Protein AF-A0A953WK66-F1 (afdb_monomer_lite)

Radius of gyration: 30.1 Å; chains: 1; bounding box: 84×36×101 Å

Structure (mmCIF, N/CA/C/O backbone):
data_AF-A0A953WK66-F1
#
_entry.id   AF-A0A953WK66-F1
#
loop_
_atom_site.group_PDB
_atom_site.id
_atom_site.type_symbol
_atom_site.label_atom_id
_atom_site.label_alt_id
_atom_site.label_comp_id
_atom_site.label_asym_id
_atom_site.label_entity_id
_atom_site.label_seq_id
_atom_site.pdbx_PDB_ins_code
_atom_site.Cartn_x
_atom_site.Cartn_y
_atom_site.Cartn_z
_atom_site.occupancy
_atom_site.B_iso_or_equiv
_atom_site.auth_seq_id
_atom_site.auth_comp_id
_atom_site.auth_asym_id
_atom_site.auth_atom_id
_atom_site.pdbx_PDB_model_num
ATOM 1 N N . MET A 1 1 ? 21.555 13.903 66.263 1.00 38.06 1 MET A N 1
ATOM 2 C CA . MET A 1 1 ? 20.914 15.233 66.237 1.00 38.06 1 MET A CA 1
ATOM 3 C C . MET A 1 1 ? 20.055 15.339 64.983 1.00 38.06 1 MET A C 1
ATOM 5 O O . MET A 1 1 ? 20.582 15.200 63.894 1.00 38.06 1 MET A O 1
ATOM 9 N N . ASN A 1 2 ? 18.754 15.533 65.213 1.00 34.81 2 ASN A N 1
ATOM 10 C CA . ASN A 1 2 ? 17.720 16.210 64.418 1.00 34.81 2 ASN A CA 1
ATOM 11 C C . ASN A 1 2 ? 17.375 15.789 62.973 1.00 34.81 2 ASN A C 1
ATOM 13 O O . ASN A 1 2 ? 18.075 16.084 62.011 1.00 34.81 2 ASN A O 1
ATOM 17 N N . LEU A 1 3 ? 16.159 15.225 62.887 1.00 46.00 3 LEU A N 1
ATOM 18 C CA . LEU A 1 3 ? 15.208 15.212 61.773 1.00 46.00 3 LEU A CA 1
ATOM 19 C C . LEU A 1 3 ? 15.145 16.546 61.014 1.00 46.00 3 LEU A C 1
ATOM 21 O O . LEU A 1 3 ? 15.058 17.580 61.673 1.00 46.00 3 LEU A O 1
ATOM 25 N N . LYS A 1 4 ? 14.934 16.490 59.688 1.00 49.16 4 LYS A N 1
ATOM 26 C CA . LYS A 1 4 ? 13.782 17.142 59.025 1.00 49.16 4 LYS A CA 1
ATOM 27 C C . LYS A 1 4 ? 13.348 16.343 57.792 1.00 49.16 4 LYS A C 1
ATOM 29 O O . LYS A 1 4 ? 13.979 16.390 56.744 1.00 49.16 4 LYS A O 1
ATOM 34 N N . ALA A 1 5 ? 12.242 15.624 57.953 1.00 52.47 5 ALA A N 1
ATOM 35 C CA . ALA A 1 5 ? 11.395 15.177 56.861 1.00 52.47 5 ALA A CA 1
ATOM 36 C C . ALA A 1 5 ? 10.720 16.401 56.214 1.00 52.47 5 ALA A C 1
ATOM 38 O O . ALA A 1 5 ? 10.288 17.308 56.926 1.00 52.47 5 ALA A O 1
ATOM 39 N N . SER A 1 6 ? 10.598 16.414 54.886 1.00 57.88 6 SER A N 1
ATOM 40 C CA . SER A 1 6 ? 9.646 17.281 54.187 1.00 57.88 6 SER A CA 1
ATOM 41 C C . SER A 1 6 ? 8.667 16.404 53.423 1.00 57.88 6 SER A C 1
ATOM 43 O O . SER A 1 6 ? 9.007 15.752 52.439 1.00 57.88 6 SER A O 1
ATOM 45 N N . LEU A 1 7 ? 7.465 16.352 53.989 1.00 52.44 7 LEU A N 1
ATOM 46 C CA . LEU A 1 7 ? 6.246 15.813 53.417 1.00 52.44 7 LEU A CA 1
ATOM 47 C C . LEU A 1 7 ? 5.649 16.809 52.410 1.00 52.44 7 LEU A C 1
ATOM 49 O O . LEU A 1 7 ? 5.827 18.015 52.545 1.00 52.44 7 LEU A O 1
ATOM 53 N N . ALA A 1 8 ? 4.787 16.256 51.556 1.00 51.28 8 ALA A N 1
ATOM 54 C CA . ALA A 1 8 ? 3.638 16.898 50.915 1.00 51.28 8 ALA A CA 1
ATOM 55 C C . ALA A 1 8 ? 3.880 17.651 49.596 1.00 51.28 8 ALA A C 1
ATOM 57 O O . ALA A 1 8 ? 4.133 18.849 49.561 1.00 51.28 8 ALA A O 1
ATOM 58 N N . SER A 1 9 ? 3.570 16.984 48.483 1.00 47.59 9 SER A N 1
ATOM 59 C CA . SER A 1 9 ? 2.235 17.124 47.875 1.00 47.59 9 SER A CA 1
ATOM 60 C C . SER A 1 9 ? 2.127 16.223 46.647 1.00 47.59 9 SER A C 1
ATOM 62 O O . SER A 1 9 ? 2.456 16.614 45.532 1.00 47.59 9 SER A O 1
ATOM 64 N N . PHE A 1 10 ? 1.632 15.001 46.854 1.00 47.94 10 PHE A N 1
ATOM 65 C CA . PHE A 1 10 ? 1.034 14.209 45.783 1.00 47.94 10 PHE A CA 1
ATOM 66 C C . PHE A 1 10 ? -0.330 14.830 45.463 1.00 47.94 10 PHE A C 1
ATOM 68 O O . PHE A 1 10 ? -1.360 14.428 46.002 1.00 47.94 10 PHE A O 1
ATOM 75 N N . LEU A 1 11 ? -0.331 15.852 44.606 1.00 55.91 11 LEU A N 1
ATOM 76 C CA . LEU A 1 11 ? -1.525 16.238 43.863 1.00 55.91 11 LEU A CA 1
ATOM 77 C C . LEU A 1 11 ? -1.824 15.089 42.901 1.00 55.91 11 LEU A C 1
ATOM 79 O O . LEU A 1 11 ? -1.317 15.032 41.783 1.00 55.91 11 LEU A O 1
ATOM 83 N N . ALA A 1 12 ? -2.613 14.135 43.389 1.00 54.78 12 ALA A N 1
ATOM 84 C CA . ALA A 1 12 ? -3.283 13.145 42.573 1.00 54.78 12 ALA A CA 1
ATOM 85 C C . ALA A 1 12 ? -4.252 13.891 41.648 1.00 54.78 12 ALA A C 1
ATOM 87 O O . ALA A 1 12 ? -5.421 14.101 41.971 1.00 54.78 12 ALA A O 1
ATOM 88 N N . ALA A 1 13 ? -3.744 14.331 40.499 1.00 58.28 13 ALA A N 1
ATOM 89 C CA . ALA A 1 13 ? -4.569 14.601 39.344 1.00 58.28 13 ALA A CA 1
ATOM 90 C C . ALA A 1 13 ? -5.204 13.261 38.964 1.00 58.28 13 ALA A C 1
ATOM 92 O O . ALA A 1 13 ? -4.594 12.437 38.285 1.00 58.28 13 ALA A O 1
ATOM 93 N N . LEU A 1 14 ? -6.414 13.009 39.468 1.00 54.31 14 LEU A N 1
ATOM 94 C CA . LEU A 1 14 ? -7.302 12.033 38.863 1.00 54.31 14 LEU A CA 1
ATOM 95 C C . LEU A 1 14 ? -7.595 12.555 37.459 1.00 54.31 14 LEU A C 1
ATOM 97 O O . LEU A 1 14 ? -8.525 13.331 37.247 1.00 54.31 14 LEU A O 1
ATOM 101 N N . SER A 1 15 ? -6.741 12.178 36.510 1.00 51.00 15 SER A N 1
ATOM 102 C CA . SER A 1 15 ? -7.023 12.270 35.092 1.00 51.00 15 SER A CA 1
ATOM 103 C C . SER A 1 15 ? -8.320 11.503 34.878 1.00 51.00 15 SER A C 1
ATOM 105 O O . SER A 1 15 ? -8.317 10.273 34.870 1.00 51.00 15 SER A O 1
ATOM 107 N N . LEU A 1 16 ? -9.438 12.227 34.771 1.00 52.28 16 LEU A N 1
ATOM 108 C CA . LEU A 1 16 ? -10.671 11.700 34.209 1.00 52.28 16 LEU A CA 1
ATOM 109 C C . LEU A 1 16 ? -10.310 11.237 32.799 1.00 52.28 16 LEU A C 1
ATOM 111 O O . LEU A 1 16 ? -10.306 12.022 31.853 1.00 52.28 16 LEU A O 1
ATOM 115 N N . SER A 1 17 ? -9.931 9.969 32.677 1.00 50.69 17 SER A N 1
ATOM 116 C CA . SER A 1 17 ? -9.825 9.296 31.398 1.00 50.69 17 SER A CA 1
ATOM 117 C C . SER A 1 17 ? -11.256 9.270 30.889 1.00 50.69 17 SER A C 1
ATOM 119 O O . SER A 1 17 ? -12.090 8.516 31.397 1.00 50.69 17 SER A O 1
ATOM 121 N N . ALA A 1 18 ? -11.582 10.182 29.970 1.00 53.91 18 ALA A N 1
ATOM 122 C CA . ALA A 1 18 ? -12.831 10.099 29.237 1.00 53.91 18 ALA A CA 1
ATOM 123 C C . ALA A 1 18 ? -12.944 8.656 28.722 1.00 53.91 18 ALA A C 1
ATOM 125 O O . ALA A 1 18 ? -11.927 8.111 28.281 1.00 53.91 18 ALA A O 1
ATOM 126 N N . PRO A 1 19 ? -14.114 8.003 28.837 1.00 55.88 19 PRO A N 1
ATOM 127 C CA . PRO A 1 19 ? -14.269 6.647 28.343 1.00 55.88 19 PRO A CA 1
ATOM 128 C C . PRO A 1 19 ? -13.902 6.667 26.863 1.00 55.88 19 PRO A C 1
ATOM 130 O O . PRO A 1 19 ? -14.632 7.236 26.051 1.00 55.88 19 PRO A O 1
ATOM 133 N N . VAL A 1 20 ? -12.738 6.100 26.538 1.00 57.78 20 VAL A N 1
ATOM 134 C CA . VAL A 1 20 ? -12.332 5.862 25.161 1.00 57.78 20 VAL A CA 1
ATOM 135 C C . VAL A 1 20 ? -13.432 4.974 24.614 1.00 57.78 20 VAL A C 1
ATOM 137 O O . VAL A 1 20 ? -13.641 3.858 25.094 1.00 57.78 20 VAL A O 1
ATOM 140 N N . LEU A 1 21 ? -14.239 5.536 23.718 1.00 60.72 21 LEU A N 1
ATOM 141 C CA . LEU A 1 21 ? -15.311 4.818 23.056 1.00 60.72 21 LEU A CA 1
ATOM 142 C C . LEU A 1 21 ? -14.637 3.643 22.352 1.00 60.72 21 LEU A C 1
ATOM 144 O O . LEU A 1 21 ? -13.945 3.839 21.359 1.00 60.72 21 LEU A O 1
ATOM 148 N N . ALA A 1 22 ? -14.764 2.446 22.930 1.00 70.25 22 ALA A N 1
ATOM 149 C CA . ALA A 1 22 ? -14.159 1.247 22.380 1.00 70.25 22 ALA A CA 1
ATOM 150 C C . ALA A 1 22 ? -14.691 1.084 20.957 1.00 70.25 22 ALA A C 1
ATOM 152 O O . ALA A 1 22 ? -15.901 0.917 20.757 1.00 70.25 22 ALA A O 1
ATOM 153 N N . CYS A 1 23 ? -13.798 1.227 19.982 1.00 79.50 23 CYS A N 1
ATOM 154 C CA . CYS A 1 23 ? -14.189 1.172 18.592 1.00 79.50 23 CYS A CA 1
ATOM 155 C C . CYS A 1 23 ? -14.656 -0.244 18.270 1.00 79.50 23 CYS A C 1
ATOM 157 O O . CYS A 1 23 ? -13.912 -1.198 18.486 1.00 79.50 23 CYS A O 1
ATOM 159 N N . GLU A 1 24 ? -15.893 -0.398 17.793 1.00 83.25 24 GLU A N 1
ATOM 160 C CA . GLU A 1 24 ? -16.371 -1.723 17.393 1.00 83.25 24 GLU A CA 1
ATOM 161 C C . GLU A 1 24 ? -15.681 -2.157 16.103 1.00 83.25 24 GLU A C 1
ATOM 163 O O . GLU A 1 24 ? -15.257 -3.305 15.980 1.00 83.25 24 GLU A O 1
ATOM 168 N N . GLN A 1 25 ? -15.526 -1.217 15.170 1.00 88.19 25 GLN A N 1
ATOM 169 C CA . GLN A 1 25 ? -14.885 -1.462 13.894 1.00 88.19 25 GLN A CA 1
ATOM 170 C C . GLN A 1 25 ? -14.241 -0.184 13.362 1.00 88.19 25 GLN A C 1
ATOM 172 O O . GLN A 1 25 ? -14.881 0.867 13.284 1.00 88.19 25 GLN A O 1
ATOM 177 N N . TRP A 1 26 ? -12.981 -0.302 12.955 1.00 93.12 26 TRP A N 1
ATOM 178 C CA . TRP A 1 26 ? -12.294 0.725 12.187 1.00 93.12 26 TRP A CA 1
ATOM 179 C C . TRP A 1 26 ? -12.623 0.581 10.700 1.00 93.12 26 TRP A C 1
ATOM 181 O O . TRP A 1 26 ? -12.547 -0.511 10.132 1.00 93.12 26 TRP A O 1
ATOM 191 N N . GLU A 1 27 ? -12.994 1.697 10.087 1.00 94.38 27 GLU A N 1
ATOM 192 C CA . GLU A 1 27 ? -13.251 1.846 8.662 1.00 94.38 27 GLU A CA 1
ATOM 193 C C . GLU A 1 27 ? -12.030 2.493 7.994 1.00 94.38 27 GLU A C 1
ATOM 195 O O . GLU A 1 27 ? -11.631 3.615 8.321 1.00 94.38 27 GLU A O 1
ATOM 200 N N . VAL A 1 28 ? -11.442 1.760 7.052 1.00 94.12 28 VAL A N 1
ATOM 201 C CA . VAL A 1 28 ? -10.256 2.104 6.256 1.00 94.12 28 VAL A CA 1
ATOM 202 C C . VAL A 1 28 ? -10.624 2.097 4.764 1.00 94.12 28 VAL A C 1
ATOM 204 O O . VAL A 1 28 ? -9.844 1.689 3.910 1.00 94.12 28 VAL A O 1
ATOM 207 N N . ALA A 1 29 ? -11.849 2.514 4.434 1.00 95.88 29 ALA A N 1
ATOM 208 C CA . ALA A 1 29 ? -12.319 2.657 3.059 1.00 95.88 29 ALA A CA 1
ATOM 209 C C . ALA A 1 29 ? -12.047 4.074 2.527 1.00 95.88 29 ALA A C 1
ATOM 211 O O . ALA A 1 29 ? -12.161 5.061 3.258 1.00 95.88 29 ALA A O 1
ATOM 212 N N . GLY A 1 30 ? -11.705 4.180 1.244 1.00 96.25 30 GLY A N 1
ATOM 213 C CA . GLY A 1 30 ? -11.403 5.444 0.572 1.00 96.25 30 GLY A CA 1
ATOM 214 C C . GLY A 1 30 ? -10.033 5.463 -0.101 1.00 96.25 30 GLY A C 1
ATOM 215 O O . GLY A 1 30 ? -9.331 4.456 -0.180 1.00 96.25 30 GLY A O 1
ATOM 216 N N . THR A 1 31 ? -9.662 6.628 -0.625 1.00 97.62 31 THR A N 1
ATOM 217 C CA . THR A 1 31 ? -8.356 6.839 -1.255 1.00 97.62 31 THR A CA 1
ATOM 218 C C . THR A 1 31 ? -7.376 7.425 -0.252 1.00 97.62 31 THR A C 1
ATOM 220 O O . THR A 1 31 ? -7.619 8.499 0.295 1.00 97.62 31 THR A O 1
ATOM 223 N N . PHE A 1 32 ? -6.249 6.747 -0.058 1.00 97.06 32 PHE A N 1
ATOM 224 C CA . PHE A 1 32 ? -5.200 7.139 0.877 1.00 97.06 32 PHE A CA 1
ATOM 225 C C . PHE A 1 32 ? -3.834 7.117 0.197 1.00 97.06 32 PHE A C 1
ATOM 227 O O . PHE A 1 32 ? -3.599 6.348 -0.742 1.00 97.06 32 PHE A O 1
ATOM 234 N N . LYS A 1 33 ? -2.905 7.929 0.705 1.00 98.12 33 LYS A N 1
ATOM 235 C CA . LYS A 1 33 ? -1.482 7.768 0.397 1.00 98.12 33 LYS A CA 1
ATOM 236 C C . LYS A 1 33 ? -0.823 6.922 1.471 1.00 98.12 33 LYS A C 1
ATOM 238 O O . LYS A 1 33 ? -1.005 7.169 2.655 1.00 98.12 33 LYS A O 1
ATOM 243 N N . LEU A 1 34 ? -0.041 5.939 1.059 1.00 98.19 34 LEU A N 1
ATOM 244 C CA . LEU A 1 34 ? 0.806 5.135 1.923 1.00 98.19 34 LEU A CA 1
ATOM 245 C C . LEU A 1 34 ? 2.250 5.578 1.717 1.00 98.19 34 LEU A C 1
ATOM 247 O O . LEU A 1 34 ? 2.766 5.513 0.602 1.00 98.19 34 LEU A O 1
ATOM 251 N N . HIS A 1 35 ? 2.906 6.002 2.791 1.00 98.31 35 HIS A N 1
ATOM 252 C CA . HIS A 1 35 ? 4.310 6.400 2.775 1.00 98.31 35 HIS A CA 1
ATOM 253 C C . HIS A 1 35 ? 5.161 5.333 3.440 1.00 98.31 35 HIS A C 1
ATOM 255 O O . HIS A 1 35 ? 4.891 4.980 4.586 1.00 98.31 35 HIS A O 1
ATOM 261 N N . GLN A 1 36 ? 6.197 4.866 2.752 1.00 98.25 36 GLN A N 1
ATOM 262 C CA . GLN A 1 36 ? 7.199 3.959 3.300 1.00 98.25 36 GLN A CA 1
ATOM 263 C C . GLN A 1 36 ? 8.486 4.709 3.680 1.00 98.25 36 GLN A C 1
ATOM 265 O O . GLN A 1 36 ? 8.815 5.751 3.107 1.00 98.25 36 GLN A O 1
ATOM 270 N N . SER A 1 37 ? 9.259 4.168 4.623 1.00 98.19 37 SER A N 1
ATOM 271 C CA . SER A 1 37 ? 10.527 4.762 5.077 1.00 98.19 37 SER A CA 1
ATOM 272 C C . SER A 1 37 ? 11.614 4.818 3.998 1.00 98.19 37 SER A C 1
ATOM 274 O O . SER A 1 37 ? 12.493 5.677 4.057 1.00 98.19 37 SER A O 1
ATOM 276 N N . ASN A 1 38 ? 11.528 3.967 2.974 1.00 96.12 38 ASN A N 1
ATOM 277 C CA . ASN A 1 38 ? 12.382 3.993 1.780 1.00 96.12 38 ASN A CA 1
ATOM 278 C C . ASN A 1 38 ? 11.972 5.077 0.757 1.00 96.12 38 ASN A C 1
ATOM 280 O O . ASN A 1 38 ? 12.456 5.060 -0.372 1.00 96.12 38 ASN A O 1
ATOM 284 N N . ARG A 1 39 ? 11.101 6.022 1.146 1.00 95.62 39 ARG A N 1
ATOM 285 C CA . ARG A 1 39 ? 10.563 7.120 0.320 1.00 95.62 39 ARG A CA 1
ATOM 286 C C . ARG A 1 39 ? 9.575 6.690 -0.768 1.00 95.62 39 ARG A C 1
ATOM 288 O O . ARG A 1 39 ? 9.127 7.547 -1.530 1.00 95.62 39 ARG A O 1
ATOM 295 N N . LEU A 1 40 ? 9.174 5.418 -0.820 1.00 96.38 40 LEU A N 1
ATOM 296 C CA . LEU A 1 40 ? 8.089 4.992 -1.697 1.00 96.38 40 LEU A CA 1
ATOM 297 C C . LEU A 1 40 ? 6.764 5.606 -1.225 1.00 96.38 40 LEU A C 1
ATOM 299 O O . LEU A 1 40 ? 6.423 5.548 -0.042 1.00 96.38 40 LEU A O 1
ATOM 303 N N . THR A 1 41 ? 6.012 6.185 -2.162 1.00 97.88 41 THR A N 1
ATOM 304 C CA . THR A 1 41 ? 4.639 6.642 -1.924 1.00 97.88 41 THR A CA 1
ATOM 305 C C . THR A 1 41 ? 3.691 5.901 -2.854 1.00 97.88 41 THR A C 1
ATOM 307 O O . THR A 1 41 ? 3.822 5.976 -4.074 1.00 97.88 41 THR A O 1
ATOM 310 N N . VAL A 1 42 ? 2.731 5.201 -2.263 1.00 98.25 42 VAL A N 1
ATOM 311 C CA . VAL A 1 42 ? 1.685 4.447 -2.956 1.00 98.25 42 VAL A CA 1
ATOM 312 C C . VAL A 1 42 ? 0.368 5.194 -2.795 1.00 98.25 42 VAL A C 1
ATOM 314 O O . VAL A 1 42 ? 0.044 5.640 -1.698 1.00 98.25 42 VAL A O 1
ATOM 317 N N . THR A 1 43 ? -0.416 5.314 -3.860 1.00 98.50 43 THR A N 1
ATOM 318 C CA . THR A 1 43 ? -1.824 5.725 -3.761 1.00 98.50 43 THR A CA 1
ATOM 319 C C . THR A 1 43 ? -2.684 4.470 -3.766 1.00 98.50 43 THR A C 1
ATOM 321 O O . THR A 1 43 ? -2.604 3.697 -4.716 1.00 98.50 43 THR A O 1
ATOM 324 N N . GLY A 1 44 ? -3.474 4.250 -2.717 1.00 98.19 44 GLY A N 1
ATOM 325 C CA . GLY A 1 44 ? -4.378 3.105 -2.600 1.00 98.19 44 GLY A CA 1
ATOM 326 C C . GLY A 1 44 ? -5.835 3.547 -2.531 1.00 98.19 44 GLY A C 1
ATOM 327 O O . GLY A 1 44 ? -6.160 4.464 -1.781 1.00 98.19 44 GLY A O 1
ATOM 328 N N . ALA A 1 45 ? -6.707 2.903 -3.299 1.00 98.38 45 ALA A N 1
ATOM 329 C CA . ALA A 1 45 ? -8.157 3.028 -3.238 1.00 98.38 45 ALA A CA 1
ATOM 330 C C . ALA A 1 45 ? -8.729 1.780 -2.554 1.00 98.38 45 ALA A C 1
ATOM 332 O O . ALA A 1 45 ? -8.941 0.747 -3.188 1.00 98.38 45 ALA A O 1
ATOM 333 N N . PHE A 1 46 ? -8.938 1.882 -1.245 1.00 98.19 46 PHE A N 1
ATOM 334 C CA . PHE A 1 46 ? -9.376 0.791 -0.387 1.00 98.19 46 PHE A CA 1
ATOM 335 C C . PHE A 1 46 ? -10.901 0.703 -0.350 1.00 98.19 46 PHE A C 1
ATOM 337 O O . PHE A 1 46 ? -11.608 1.706 -0.217 1.00 98.19 46 PHE A O 1
ATOM 344 N N . GLN A 1 47 ? -11.400 -0.520 -0.418 1.00 98.00 47 GLN A N 1
ATOM 345 C CA . GLN A 1 47 ? -12.786 -0.898 -0.192 1.00 98.00 47 GLN A CA 1
ATOM 346 C C . GLN A 1 47 ? -12.819 -1.835 1.012 1.00 98.00 47 GLN A C 1
ATOM 348 O O . GLN A 1 47 ? -11.918 -2.658 1.193 1.00 98.00 47 GLN A O 1
ATOM 353 N N . GLN A 1 48 ? -13.850 -1.705 1.842 1.00 96.69 48 GLN A N 1
ATOM 354 C CA . GLN A 1 48 ? -13.990 -2.519 3.040 1.00 96.69 48 GLN A CA 1
ATOM 355 C C . GLN A 1 48 ? -15.405 -3.073 3.150 1.00 96.69 48 GLN A C 1
ATOM 357 O O . GLN A 1 48 ? -16.376 -2.321 3.079 1.00 96.69 48 GLN A O 1
ATOM 362 N N . ASP A 1 49 ? -15.499 -4.381 3.374 1.00 95.62 49 ASP A N 1
ATOM 363 C CA . ASP A 1 49 ? -16.737 -5.066 3.739 1.00 95.62 49 ASP A CA 1
ATOM 364 C C . ASP A 1 49 ? -16.492 -5.900 5.000 1.00 95.62 49 ASP A C 1
ATOM 366 O O . ASP A 1 49 ? -15.726 -6.871 5.007 1.00 95.62 49 ASP A O 1
ATOM 370 N N . GLY A 1 50 ? -17.081 -5.455 6.111 1.00 92.88 50 GLY A N 1
ATOM 371 C CA . GLY A 1 50 ? -16.770 -5.978 7.436 1.00 92.88 50 GLY A CA 1
ATOM 372 C C . GLY A 1 50 ? -15.267 -5.910 7.730 1.00 92.88 50 GLY A C 1
ATOM 373 O O . GLY A 1 50 ? -14.644 -4.849 7.673 1.00 92.88 50 GLY A O 1
ATOM 374 N N . GLY A 1 51 ? -14.678 -7.061 8.053 1.00 94.25 51 GLY A N 1
ATOM 375 C CA . GLY A 1 51 ? -13.245 -7.173 8.317 1.00 94.25 51 GLY A CA 1
ATOM 376 C C . GLY A 1 51 ? -12.371 -7.312 7.071 1.00 94.25 51 GLY A C 1
ATOM 377 O O . GLY A 1 51 ? -11.155 -7.346 7.215 1.00 94.25 51 GLY A O 1
ATOM 378 N N . THR A 1 52 ? -12.948 -7.421 5.873 1.00 97.81 52 THR A N 1
ATOM 379 C CA . THR A 1 52 ? -12.217 -7.692 4.626 1.00 97.81 52 THR A CA 1
ATOM 380 C C . THR A 1 52 ? -11.847 -6.392 3.926 1.00 97.81 52 THR A C 1
ATOM 382 O O . THR A 1 52 ? -12.689 -5.507 3.787 1.00 97.81 52 THR A O 1
ATOM 385 N N . LEU A 1 53 ? -10.607 -6.298 3.448 1.00 98.12 53 LEU A N 1
ATOM 386 C CA . LEU A 1 53 ? -10.110 -5.199 2.625 1.00 98.12 53 LEU A CA 1
ATOM 387 C C . LEU A 1 53 ? -9.837 -5.680 1.202 1.00 98.12 53 LEU A C 1
ATOM 389 O O . LEU A 1 53 ? -9.171 -6.696 0.994 1.00 98.12 53 LEU A O 1
ATOM 393 N N . THR A 1 54 ? -10.292 -4.908 0.227 1.00 98.75 54 THR A N 1
ATOM 394 C CA . THR A 1 54 ? -9.952 -5.062 -1.190 1.00 98.75 54 THR A CA 1
ATOM 395 C C . THR A 1 54 ? -9.609 -3.701 -1.783 1.00 98.75 54 THR A C 1
ATOM 397 O O . THR A 1 54 ? -9.799 -2.670 -1.138 1.00 98.75 54 THR A O 1
ATOM 400 N N . GLY A 1 55 ? -9.082 -3.663 -3.003 1.00 98.44 55 GLY A N 1
ATOM 401 C CA . GLY A 1 55 ? -8.888 -2.395 -3.694 1.00 98.44 55 GLY A CA 1
ATOM 402 C C . GLY A 1 55 ? -7.818 -2.421 -4.765 1.00 98.44 55 GLY A C 1
ATOM 403 O O . GLY A 1 55 ? -7.337 -3.477 -5.184 1.00 98.44 55 GLY A O 1
ATOM 404 N N . ASP A 1 56 ? -7.431 -1.218 -5.158 1.00 98.69 56 ASP A N 1
ATOM 405 C CA . ASP A 1 56 ? -6.414 -0.953 -6.163 1.00 98.69 56 ASP A CA 1
ATOM 406 C C . ASP A 1 56 ? -5.329 -0.058 -5.575 1.00 98.69 56 ASP A C 1
ATOM 408 O O . ASP A 1 56 ? -5.605 0.834 -4.773 1.00 98.69 56 ASP A O 1
ATOM 412 N N . ALA A 1 57 ? -4.089 -0.280 -5.980 1.00 98.56 57 ALA A N 1
ATOM 413 C CA . ALA A 1 57 ? -2.944 0.515 -5.585 1.00 98.56 57 ALA A CA 1
ATOM 414 C C . ALA A 1 57 ? -2.144 0.930 -6.812 1.00 98.56 57 ALA A C 1
ATOM 416 O O . ALA A 1 57 ? -2.135 0.232 -7.821 1.00 98.56 57 ALA A O 1
ATOM 417 N N . ARG A 1 58 ? -1.438 2.054 -6.713 1.00 98.44 58 ARG A N 1
ATOM 418 C CA . ARG A 1 58 ? -0.551 2.527 -7.770 1.00 98.44 58 ARG A CA 1
ATOM 419 C C . ARG A 1 58 ? 0.636 3.293 -7.203 1.00 98.44 58 ARG A C 1
ATOM 421 O O . ARG A 1 58 ? 0.474 4.078 -6.264 1.00 98.44 58 ARG A O 1
ATOM 428 N N . PHE A 1 59 ? 1.814 3.118 -7.793 1.00 97.69 59 PHE A N 1
ATOM 429 C CA . PHE A 1 59 ? 2.980 3.965 -7.523 1.00 97.69 59 PHE A CA 1
ATOM 430 C C . PHE A 1 59 ? 3.812 4.210 -8.778 1.00 97.69 59 PHE A C 1
ATOM 432 O O . PHE A 1 59 ? 3.715 3.473 -9.755 1.00 97.69 59 PHE A O 1
ATOM 439 N N . PHE A 1 60 ? 4.625 5.264 -8.751 1.00 97.06 60 PHE A N 1
ATOM 440 C CA . PHE A 1 60 ? 5.575 5.566 -9.815 1.00 97.06 60 PHE A CA 1
ATOM 441 C C . PHE A 1 60 ? 6.965 5.068 -9.429 1.00 97.06 60 PHE A C 1
ATOM 443 O O . PHE A 1 60 ? 7.482 5.433 -8.370 1.00 97.06 60 PHE A O 1
ATOM 450 N N . SER A 1 61 ? 7.563 4.251 -10.289 1.00 95.88 61 SER A N 1
ATOM 451 C CA . SER A 1 61 ? 8.946 3.813 -10.171 1.00 95.88 61 SER A CA 1
ATOM 452 C C . SER A 1 61 ? 9.819 4.613 -11.138 1.00 95.88 61 SER A C 1
ATOM 454 O O . SER A 1 61 ? 9.704 4.412 -12.346 1.00 95.88 61 SER A O 1
ATOM 456 N N . PRO A 1 62 ? 10.720 5.485 -10.652 1.00 94.94 62 PRO A N 1
ATOM 457 C CA . PRO A 1 62 ? 11.613 6.248 -11.523 1.00 94.94 62 PRO A CA 1
ATOM 458 C C . PRO A 1 62 ? 12.740 5.397 -12.127 1.00 94.94 62 PRO A C 1
ATOM 460 O O . PRO A 1 62 ? 13.517 5.909 -12.919 1.00 94.94 62 PRO A O 1
ATOM 463 N N . THR A 1 63 ? 12.881 4.133 -11.715 1.00 93.12 63 THR A N 1
ATOM 464 C CA . THR A 1 63 ? 13.973 3.245 -12.145 1.00 93.12 63 THR A CA 1
ATOM 465 C C . THR A 1 63 ? 13.518 2.138 -13.093 1.00 93.12 63 THR A C 1
ATOM 467 O O . THR A 1 63 ? 14.329 1.285 -13.434 1.00 93.12 63 THR A O 1
ATOM 470 N N . LEU A 1 64 ? 12.227 2.071 -13.435 1.00 91.94 64 LEU A N 1
ATOM 471 C CA . LEU A 1 64 ? 11.691 1.070 -14.360 1.00 91.94 64 LEU A CA 1
ATOM 472 C C . LEU A 1 64 ? 11.311 1.744 -15.672 1.00 91.94 64 LEU A C 1
ATOM 474 O O . LEU A 1 64 ? 10.419 2.592 -15.680 1.00 91.94 64 LEU A O 1
ATOM 478 N N . GLY A 1 65 ? 11.955 1.332 -16.760 1.00 90.56 65 GLY A N 1
ATOM 479 C CA . GLY A 1 65 ? 11.859 1.993 -18.058 1.00 90.56 65 GLY A CA 1
ATOM 480 C C . GLY A 1 65 ? 12.563 3.352 -18.100 1.00 90.56 65 GLY A C 1
ATOM 481 O O . GLY A 1 65 ? 12.891 3.931 -17.062 1.00 90.56 65 GLY A O 1
ATOM 482 N N . ASP A 1 66 ? 12.791 3.855 -19.309 1.00 87.69 66 ASP A N 1
ATOM 483 C CA . ASP A 1 66 ? 13.663 5.017 -19.540 1.00 87.69 66 ASP A CA 1
ATOM 484 C C . ASP A 1 66 ? 13.139 6.313 -18.892 1.00 87.69 66 ASP A C 1
ATOM 486 O O . ASP A 1 66 ? 13.914 7.097 -18.346 1.00 87.69 66 ASP A O 1
ATOM 490 N N . ASP A 1 67 ? 11.816 6.498 -18.882 1.00 89.50 67 ASP A N 1
ATOM 491 C CA . ASP A 1 67 ? 11.138 7.670 -18.304 1.00 89.50 67 ASP A CA 1
ATOM 492 C C . ASP A 1 67 ? 10.495 7.378 -16.934 1.00 89.50 67 ASP A C 1
ATOM 494 O O . ASP A 1 67 ? 9.734 8.189 -16.391 1.00 89.50 67 ASP A O 1
ATOM 498 N N . GLY A 1 68 ? 10.778 6.205 -16.364 1.00 94.00 68 GLY A N 1
ATOM 499 C CA . GLY A 1 68 ? 10.042 5.666 -15.230 1.00 94.00 68 GLY A CA 1
ATOM 500 C C . GLY A 1 68 ? 8.669 5.109 -15.621 1.00 94.00 68 GLY A C 1
ATOM 501 O O . GLY A 1 68 ? 8.095 5.410 -16.667 1.00 94.00 68 GLY A O 1
ATOM 502 N N . THR A 1 69 ? 8.114 4.278 -14.744 1.00 96.06 69 THR A N 1
ATOM 503 C CA . THR A 1 69 ? 6.892 3.520 -15.024 1.00 96.06 69 THR A CA 1
ATOM 504 C C . THR A 1 69 ? 5.938 3.574 -13.848 1.00 96.06 69 THR A C 1
ATOM 506 O O . THR A 1 69 ? 6.327 3.466 -12.684 1.00 96.06 69 THR A O 1
ATOM 509 N N . TRP A 1 70 ? 4.653 3.707 -14.156 1.00 96.62 70 TRP A N 1
ATOM 510 C CA . TRP A 1 70 ? 3.598 3.490 -13.181 1.00 96.62 70 TRP A CA 1
ATOM 511 C C . TRP A 1 70 ? 3.310 2.001 -13.030 1.00 96.62 70 TRP A C 1
ATOM 513 O O . TRP A 1 70 ? 3.001 1.330 -14.008 1.00 96.62 70 TRP A O 1
ATOM 523 N N . LEU A 1 71 ? 3.371 1.518 -11.796 1.00 97.81 71 LEU A N 1
ATOM 524 C CA . LEU A 1 71 ? 2.992 0.162 -11.439 1.00 97.81 71 LEU A CA 1
ATOM 525 C C . LEU A 1 71 ? 1.637 0.189 -10.749 1.00 97.81 71 LEU A C 1
ATOM 527 O O . LEU A 1 71 ? 1.434 0.959 -9.805 1.00 97.81 71 LEU A O 1
ATOM 531 N N . ASP A 1 72 ? 0.736 -0.662 -11.219 1.00 98.31 72 ASP A N 1
ATOM 532 C CA . ASP A 1 72 ? -0.582 -0.871 -10.639 1.00 98.31 72 ASP A CA 1
ATOM 533 C C . ASP A 1 72 ? -0.561 -2.141 -9.783 1.00 98.31 72 ASP A C 1
ATOM 535 O O . ASP A 1 72 ? 0.292 -3.018 -9.935 1.00 98.31 72 ASP A O 1
ATOM 539 N N . GLY A 1 73 ? -1.485 -2.254 -8.839 1.00 98.31 73 GLY A N 1
ATOM 540 C CA . GLY A 1 73 ? -1.569 -3.430 -7.995 1.00 98.31 73 GLY A CA 1
ATOM 541 C C . GLY A 1 73 ? -2.947 -3.660 -7.410 1.00 98.31 73 GLY A C 1
ATOM 542 O O . GLY A 1 73 ? -3.741 -2.733 -7.263 1.00 98.31 73 GLY A O 1
ATOM 543 N N . LYS A 1 74 ? -3.231 -4.914 -7.061 1.00 98.62 74 LYS A N 1
ATOM 544 C CA . LYS A 1 74 ? -4.466 -5.299 -6.365 1.00 98.62 74 LYS A CA 1
ATOM 545 C C . LYS A 1 74 ? -4.211 -5.452 -4.878 1.00 98.62 74 LYS A C 1
ATOM 547 O O . LYS A 1 74 ? -3.271 -6.146 -4.495 1.00 98.62 74 LYS A O 1
ATOM 552 N N . ILE A 1 75 ? -5.065 -4.828 -4.074 1.00 98.75 75 ILE A N 1
ATOM 553 C CA . ILE A 1 75 ? -5.056 -4.911 -2.614 1.00 98.75 75 ILE A CA 1
ATOM 554 C C . ILE A 1 75 ? -6.006 -6.029 -2.186 1.00 98.75 75 ILE A C 1
ATOM 556 O O . ILE A 1 75 ? -7.166 -6.053 -2.604 1.00 98.75 75 ILE A O 1
ATOM 560 N N . THR A 1 76 ? -5.540 -6.911 -1.306 1.00 98.75 76 THR A N 1
ATOM 561 C CA . THR A 1 76 ? -6.379 -7.903 -0.616 1.00 98.75 76 THR A CA 1
ATOM 562 C C . THR A 1 76 ? -5.911 -8.076 0.818 1.00 98.75 76 THR A C 1
ATOM 564 O O . THR A 1 76 ? -4.716 -8.240 1.055 1.00 98.75 76 THR A O 1
ATOM 567 N N . GLY A 1 77 ? -6.819 -8.077 1.788 1.00 98.44 77 GLY A N 1
ATOM 568 C CA . GLY A 1 77 ? -6.432 -8.214 3.186 1.00 98.44 77 GLY A CA 1
ATOM 569 C C . GLY A 1 77 ? -7.587 -8.126 4.165 1.00 98.44 77 GLY A C 1
ATOM 570 O O . GLY A 1 77 ? -8.739 -8.395 3.829 1.00 98.44 77 GLY A O 1
ATOM 571 N N . THR A 1 78 ? -7.262 -7.737 5.392 1.00 97.94 78 THR A N 1
ATOM 572 C CA . THR A 1 78 ? -8.199 -7.628 6.506 1.00 97.94 78 THR A CA 1
ATOM 573 C C . THR A 1 78 ? -7.877 -6.448 7.421 1.00 97.94 78 THR A C 1
ATOM 575 O O . THR A 1 78 ? -6.706 -6.175 7.690 1.00 97.94 78 THR A O 1
ATOM 578 N N . ALA A 1 79 ? -8.911 -5.817 7.975 1.00 96.19 79 ALA A N 1
ATOM 579 C CA . ALA A 1 79 ? -8.840 -4.902 9.112 1.00 96.19 79 ALA A CA 1
ATOM 580 C C . ALA A 1 79 ? -9.789 -5.404 10.207 1.00 96.19 79 ALA A C 1
ATOM 582 O O . ALA A 1 79 ? -10.997 -5.499 10.001 1.00 96.19 79 ALA A O 1
ATOM 583 N N . THR A 1 80 ? -9.266 -5.793 11.367 1.00 93.75 80 THR A N 1
ATOM 584 C CA . THR A 1 80 ? -10.072 -6.350 12.465 1.00 93.75 80 THR A CA 1
ATOM 585 C C . THR A 1 80 ? -9.564 -5.845 13.805 1.00 93.75 80 THR A C 1
ATOM 587 O O . THR A 1 80 ? -8.403 -6.055 14.166 1.00 93.75 80 THR A O 1
ATOM 590 N N . GLY A 1 81 ? -10.447 -5.185 14.559 1.00 92.00 81 GLY A N 1
ATOM 591 C CA . GLY A 1 81 ? -10.039 -4.418 15.733 1.00 92.00 81 GLY A CA 1
ATOM 592 C C . GLY A 1 81 ? -8.971 -3.398 15.341 1.00 92.00 81 GLY A C 1
ATOM 593 O O . GLY A 1 81 ? -9.077 -2.754 14.305 1.00 92.00 81 GLY A O 1
ATOM 594 N N . GLU A 1 82 ? -7.913 -3.300 16.136 1.00 95.06 82 GLU A N 1
ATOM 595 C CA . GLU A 1 82 ? -6.789 -2.385 15.899 1.00 95.06 82 GLU A CA 1
ATOM 596 C C . GLU A 1 82 ? -5.730 -2.955 14.943 1.00 95.06 82 GLU A C 1
ATOM 598 O O . GLU A 1 82 ? -4.674 -2.356 14.784 1.00 95.06 82 GLU A O 1
ATOM 603 N N . ARG A 1 83 ? -5.954 -4.122 14.324 1.00 97.31 83 ARG A N 1
ATOM 604 C CA . ARG A 1 83 ? -4.981 -4.753 13.421 1.00 97.31 83 ARG A CA 1
ATOM 605 C C . ARG A 1 83 ? -5.410 -4.616 11.973 1.00 97.31 83 ARG A C 1
ATOM 607 O O . ARG A 1 83 ? -6.565 -4.869 11.635 1.00 97.31 83 ARG A O 1
ATOM 614 N N . ILE A 1 84 ? -4.445 -4.310 11.117 1.00 98.12 84 ILE A N 1
ATOM 615 C CA . ILE A 1 84 ? -4.609 -4.286 9.668 1.00 98.12 84 ILE A CA 1
ATOM 616 C C . ILE A 1 84 ? -3.497 -5.113 9.027 1.00 98.12 84 ILE A C 1
ATOM 618 O O . ILE A 1 84 ? -2.335 -5.023 9.418 1.00 98.12 84 ILE A O 1
ATOM 622 N N . ALA A 1 85 ? -3.850 -5.940 8.054 1.00 98.56 85 ALA A N 1
ATOM 623 C CA . ALA A 1 85 ? -2.887 -6.689 7.267 1.00 98.56 85 ALA A CA 1
ATOM 624 C C . ALA A 1 85 ? -3.409 -6.846 5.844 1.00 98.56 85 ALA A C 1
ATOM 626 O O . ALA A 1 85 ? -4.553 -7.253 5.658 1.00 98.56 85 ALA A O 1
ATOM 627 N N . PHE A 1 86 ? -2.596 -6.535 4.846 1.00 98.75 86 PHE A N 1
ATOM 628 C CA . PHE A 1 86 ? -2.972 -6.683 3.447 1.00 98.75 86 PHE A CA 1
ATOM 629 C C . PHE A 1 86 ? -1.754 -6.954 2.579 1.00 98.75 86 PHE A C 1
ATOM 631 O O . PHE A 1 86 ? -0.622 -6.619 2.927 1.00 98.75 86 PHE A O 1
ATOM 638 N N . ASP A 1 87 ? -2.022 -7.542 1.428 1.00 98.75 87 ASP A N 1
ATOM 639 C CA . ASP A 1 87 ? -1.048 -7.792 0.386 1.00 98.75 87 ASP A CA 1
ATOM 640 C C . ASP A 1 87 ? -1.364 -6.885 -0.799 1.00 98.75 87 ASP A C 1
ATOM 642 O O . ASP A 1 87 ? -2.533 -6.594 -1.078 1.00 98.75 87 ASP A O 1
ATOM 646 N N . ILE A 1 88 ? -0.320 -6.448 -1.500 1.00 98.62 88 ILE A N 1
ATOM 647 C CA . ILE A 1 88 ? -0.443 -5.802 -2.802 1.00 98.62 88 ILE A CA 1
ATOM 648 C C . ILE A 1 88 ? 0.286 -6.647 -3.838 1.00 98.62 88 ILE A C 1
ATOM 650 O O . ILE A 1 88 ? 1.496 -6.851 -3.738 1.00 98.62 88 ILE A O 1
ATOM 654 N N . SER A 1 89 ? -0.453 -7.120 -4.840 1.00 98.44 89 SER A N 1
ATOM 655 C CA . SER A 1 89 ? 0.115 -7.788 -6.016 1.00 98.44 89 SER A CA 1
ATOM 656 C C . SER A 1 89 ? 0.371 -6.753 -7.103 1.00 98.44 89 SER A C 1
ATOM 658 O O . SER A 1 89 ? -0.585 -6.262 -7.698 1.00 98.44 89 SER A O 1
ATOM 660 N N . TRP A 1 90 ? 1.637 -6.412 -7.330 1.00 97.94 90 TRP A N 1
ATOM 661 C CA . TRP A 1 90 ? 2.091 -5.384 -8.264 1.00 97.94 90 TRP A CA 1
ATOM 662 C C . TRP A 1 90 ? 2.335 -5.941 -9.660 1.00 97.94 90 TRP A C 1
ATOM 664 O O . TRP A 1 90 ? 2.958 -6.996 -9.805 1.00 97.94 90 TRP A O 1
ATOM 674 N N . TYR A 1 91 ? 1.920 -5.188 -10.671 1.00 96.69 91 TYR A N 1
ATOM 675 C CA . TYR A 1 91 ? 2.136 -5.483 -12.078 1.00 96.69 91 TYR A CA 1
ATOM 676 C C . TYR A 1 91 ? 2.3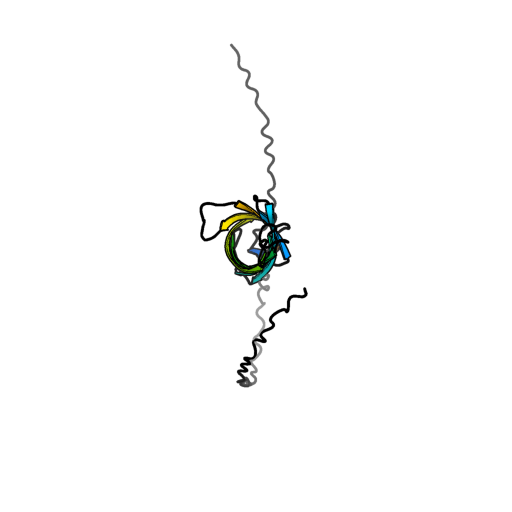09 -4.199 -12.898 1.00 96.69 91 TYR A C 1
ATOM 678 O O . TYR A 1 91 ? 1.814 -3.129 -12.541 1.00 96.69 91 TYR A O 1
ATOM 686 N N . GLY A 1 92 ? 3.014 -4.309 -14.016 1.00 95.12 92 GLY A N 1
ATOM 687 C CA . GLY A 1 92 ? 3.113 -3.235 -14.997 1.00 95.12 92 GLY A CA 1
ATOM 688 C C . GLY A 1 92 ? 4.051 -3.605 -16.130 1.00 95.12 92 GLY A C 1
ATOM 689 O O . GLY A 1 92 ? 5.005 -4.347 -15.920 1.00 95.12 92 GLY A O 1
ATOM 690 N N . ASP A 1 93 ? 3.781 -3.079 -17.315 1.00 94.81 93 ASP A N 1
ATOM 691 C CA . ASP A 1 93 ? 4.647 -3.237 -18.478 1.00 94.81 93 ASP A CA 1
ATOM 692 C C . ASP A 1 93 ? 5.475 -1.966 -18.659 1.00 94.81 93 ASP A C 1
ATOM 694 O O . ASP A 1 93 ? 4.979 -0.853 -18.459 1.00 94.81 93 ASP A O 1
ATOM 698 N N . TYR A 1 94 ? 6.737 -2.124 -19.037 1.00 93.19 94 TYR A N 1
ATOM 699 C CA . TYR A 1 94 ? 7.648 -1.016 -19.288 1.00 93.19 94 TYR A CA 1
ATOM 700 C C . TYR A 1 94 ? 8.555 -1.311 -20.479 1.00 93.19 94 TYR A C 1
ATOM 702 O O . TYR A 1 94 ? 8.696 -2.455 -20.904 1.00 93.19 94 TYR A O 1
ATOM 710 N N . VAL A 1 95 ? 9.151 -0.266 -21.044 1.00 92.75 95 VAL A N 1
ATOM 711 C CA . VAL A 1 95 ? 10.106 -0.377 -22.149 1.00 92.75 95 VAL A CA 1
ATOM 712 C C . VAL A 1 95 ? 11.459 0.098 -21.652 1.00 92.75 95 VAL A C 1
ATOM 714 O O . VAL A 1 95 ? 11.553 1.183 -21.083 1.00 92.75 95 VAL A O 1
ATOM 717 N N . GLU A 1 96 ? 12.482 -0.720 -21.861 1.00 90.12 96 GLU A N 1
ATOM 718 C CA . GLU A 1 96 ? 13.883 -0.345 -21.667 1.00 90.12 96 GLU A CA 1
ATOM 719 C C . GLU A 1 96 ? 14.538 -0.228 -23.039 1.00 90.12 96 GLU A C 1
ATOM 721 O O . GLU A 1 96 ? 14.485 -1.180 -23.828 1.00 90.12 96 GLU A O 1
ATOM 726 N N . CYS A 1 97 ? 15.158 0.914 -23.328 1.00 90.81 97 CYS A N 1
ATOM 727 C CA . CYS A 1 97 ? 15.961 1.074 -24.533 1.00 90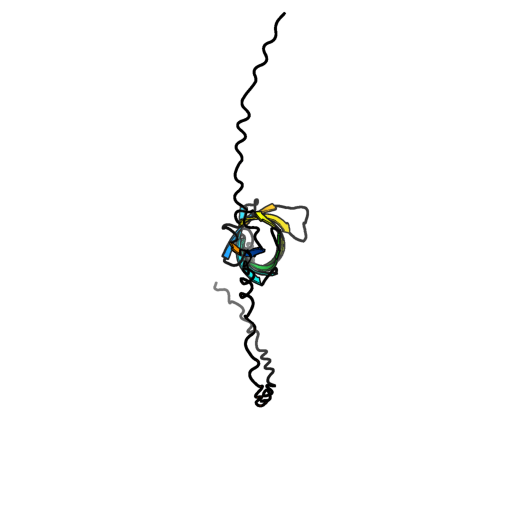.81 97 CYS A CA 1
ATOM 728 C C . CYS A 1 97 ? 17.453 1.070 -24.200 1.00 90.81 97 CYS A C 1
ATOM 730 O O . CYS A 1 97 ? 17.921 1.672 -23.235 1.00 90.81 97 CYS A O 1
ATOM 732 N N . ASN A 1 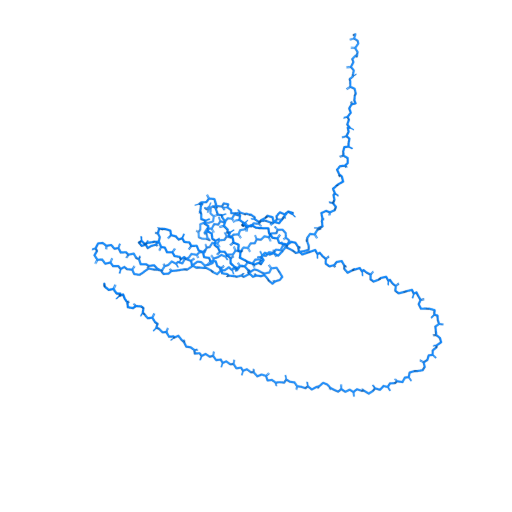98 ? 18.225 0.387 -25.038 1.00 89.06 98 ASN A N 1
ATOM 733 C CA . ASN A 1 98 ? 19.669 0.560 -25.119 1.00 89.06 98 ASN A CA 1
ATOM 734 C C . ASN A 1 98 ? 20.021 1.327 -26.411 1.00 89.06 98 ASN A C 1
ATOM 736 O O . ASN A 1 98 ? 19.140 1.784 -27.135 1.00 89.06 98 ASN A O 1
ATOM 740 N N . GLU A 1 99 ? 21.313 1.483 -26.715 1.00 92.19 99 GLU A N 1
ATOM 741 C CA . GLU A 1 99 ? 21.767 2.215 -27.913 1.00 92.19 99 GLU A CA 1
ATOM 742 C C . GLU A 1 99 ? 21.297 1.598 -29.247 1.00 92.19 99 GLU A C 1
ATOM 744 O O . GLU A 1 99 ? 21.359 2.257 -30.284 1.00 92.19 99 GLU A O 1
ATOM 749 N N . ILE A 1 100 ? 20.860 0.336 -29.242 1.00 94.19 100 ILE A N 1
ATOM 750 C CA . ILE A 1 100 ? 20.596 -0.473 -30.437 1.00 94.19 100 ILE A CA 1
ATOM 751 C C . ILE A 1 100 ? 19.101 -0.795 -30.579 1.00 94.19 100 I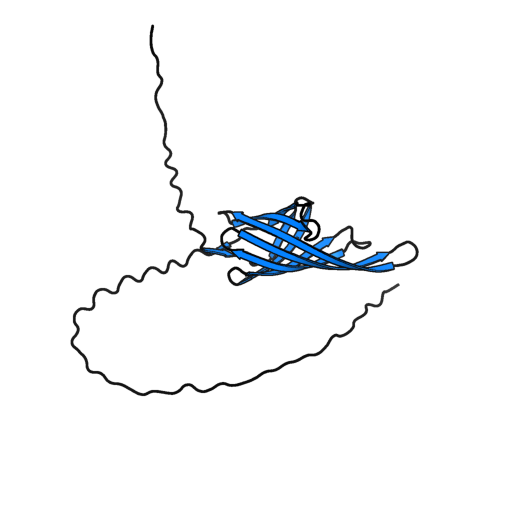LE A C 1
ATOM 753 O O . ILE A 1 100 ? 18.583 -0.798 -31.696 1.00 94.19 100 ILE A O 1
ATOM 757 N N . GLU A 1 101 ? 18.399 -1.070 -29.479 1.00 94.38 101 GLU A N 1
ATOM 758 C CA . GLU A 1 101 ? 17.003 -1.507 -29.498 1.00 94.38 101 GLU A CA 1
ATOM 759 C C . GLU A 1 101 ? 16.237 -1.173 -28.211 1.00 94.38 101 GLU A C 1
ATOM 761 O O . GLU A 1 101 ? 16.820 -0.951 -27.151 1.00 94.38 101 GLU A O 1
ATOM 766 N N . CYS A 1 102 ? 14.907 -1.197 -28.318 1.00 93.44 102 CYS A N 1
ATOM 767 C CA . CYS A 1 102 ? 13.978 -1.087 -27.200 1.00 93.44 102 CYS A CA 1
ATOM 768 C C . CYS A 1 102 ? 13.271 -2.423 -26.967 1.00 93.44 102 CYS A C 1
ATOM 770 O O . CYS A 1 102 ? 12.673 -2.979 -27.894 1.00 93.44 102 CYS A O 1
ATOM 772 N N . VAL A 1 103 ? 13.294 -2.910 -25.728 1.00 92.75 103 VAL A N 1
ATOM 773 C CA . VAL A 1 103 ? 12.684 -4.180 -25.326 1.00 92.75 103 VAL A CA 1
ATOM 774 C C . VAL A 1 103 ? 11.555 -3.909 -24.336 1.00 92.75 103 VAL A C 1
ATOM 776 O O . VAL A 1 103 ? 11.731 -3.215 -23.337 1.00 92.75 103 VAL A O 1
ATOM 779 N N . GLY A 1 104 ? 10.373 -4.458 -24.625 1.00 92.38 104 GLY A N 1
ATOM 780 C CA . GLY A 1 104 ? 9.257 -4.473 -23.682 1.00 92.38 104 GLY A CA 1
ATOM 781 C C . GLY A 1 104 ? 9.469 -5.537 -22.605 1.00 92.38 104 GLY A C 1
ATOM 782 O O . GLY A 1 104 ? 9.713 -6.700 -22.927 1.00 92.38 104 GLY A O 1
ATOM 783 N N . SER A 1 105 ? 9.331 -5.138 -21.346 1.00 93.00 105 SER A N 1
ATOM 784 C CA . SER A 1 105 ? 9.525 -5.954 -20.148 1.00 93.00 105 SER A CA 1
ATOM 785 C C . SER A 1 105 ? 8.307 -5.857 -19.227 1.00 93.00 105 SER A C 1
ATOM 787 O O . SER A 1 105 ? 7.587 -4.861 -19.228 1.00 93.00 105 SER A O 1
ATOM 789 N N . GLY A 1 106 ? 8.078 -6.901 -18.430 1.00 93.75 106 GLY A N 1
ATOM 790 C CA . GLY A 1 106 ? 6.991 -6.956 -17.452 1.00 93.75 106 GLY A CA 1
ATOM 791 C C . GLY A 1 106 ? 7.522 -6.966 -16.021 1.00 93.75 106 GLY A C 1
ATOM 792 O O . GLY A 1 106 ? 8.467 -7.687 -15.696 1.00 93.75 106 GLY A O 1
ATOM 793 N N . TYR A 1 107 ? 6.887 -6.197 -15.147 1.00 94.69 107 TYR A N 1
ATOM 794 C CA . TYR A 1 107 ? 7.105 -6.208 -13.708 1.00 94.69 107 TYR A CA 1
ATOM 795 C C . TYR A 1 107 ? 6.026 -7.050 -13.022 1.00 94.69 107 TYR A C 1
ATOM 797 O O . TYR A 1 107 ? 4.840 -6.882 -13.296 1.00 94.69 107 TYR A O 1
ATOM 805 N N . ALA A 1 108 ? 6.425 -7.927 -12.097 1.00 96.00 108 ALA A N 1
ATOM 806 C CA . ALA A 1 108 ? 5.505 -8.676 -11.243 1.00 96.00 108 ALA A CA 1
ATOM 807 C C . ALA A 1 108 ? 6.132 -8.953 -9.867 1.00 96.00 108 ALA A C 1
ATOM 809 O O . ALA A 1 108 ? 7.081 -9.738 -9.747 1.00 96.00 108 ALA A O 1
ATOM 810 N N . SER A 1 109 ? 5.588 -8.339 -8.814 1.00 96.75 109 SER A N 1
ATOM 811 C CA . SER A 1 109 ? 6.046 -8.533 -7.429 1.00 96.75 109 SER A CA 1
ATOM 812 C C . SER A 1 109 ? 4.878 -8.505 -6.439 1.00 96.75 109 SER A C 1
ATOM 814 O O . SER A 1 109 ? 3.763 -8.125 -6.783 1.00 96.75 109 SER A O 1
ATOM 816 N N . GLY A 1 110 ? 5.119 -8.941 -5.205 1.00 97.38 110 GLY A N 1
ATOM 817 C CA . GLY A 1 110 ? 4.135 -8.947 -4.126 1.00 97.38 110 GLY A CA 1
ATOM 818 C C . GLY A 1 110 ? 4.692 -8.266 -2.883 1.00 97.38 110 GLY A C 1
ATOM 819 O O . GLY A 1 110 ? 5.781 -8.617 -2.425 1.00 97.38 110 GLY A O 1
ATOM 820 N N . GLY A 1 111 ? 3.948 -7.310 -2.333 1.00 98.12 111 GLY A N 1
ATOM 821 C CA . GLY A 1 111 ? 4.258 -6.654 -1.064 1.00 98.12 111 GLY A CA 1
ATOM 822 C C . GLY A 1 111 ? 3.299 -7.097 0.035 1.00 98.12 111 GLY A C 1
ATOM 823 O O . GLY A 1 111 ? 2.092 -7.116 -0.186 1.00 98.12 111 GLY A O 1
ATOM 824 N N . ARG A 1 112 ? 3.826 -7.417 1.216 1.00 98.62 112 ARG A N 1
ATOM 825 C CA . ARG A 1 112 ? 3.060 -7.676 2.441 1.00 98.62 112 ARG A CA 1
ATOM 826 C C . ARG A 1 112 ? 3.096 -6.436 3.319 1.00 98.62 112 ARG A C 1
ATOM 828 O O . ARG A 1 112 ? 4.162 -5.848 3.486 1.00 98.62 112 ARG A O 1
ATOM 835 N N . TYR A 1 113 ? 1.960 -6.071 3.899 1.00 98.69 113 TYR A N 1
ATOM 836 C CA . TYR A 1 113 ? 1.805 -4.927 4.790 1.00 98.69 113 TYR A CA 1
ATOM 837 C C . TYR A 1 113 ? 1.087 -5.381 6.055 1.00 98.69 113 TYR A C 1
ATOM 839 O O . TYR A 1 113 ? -0.027 -5.894 5.994 1.00 98.69 113 TYR A O 1
ATOM 847 N N . GLU A 1 114 ? 1.710 -5.178 7.209 1.00 98.69 114 GLU A N 1
ATOM 848 C CA . GLU A 1 114 ? 1.124 -5.468 8.516 1.00 98.69 114 GLU A CA 1
ATOM 849 C C . GLU A 1 114 ? 1.237 -4.239 9.400 1.00 98.69 114 GLU A C 1
ATOM 851 O O . GLU A 1 114 ? 2.301 -3.630 9.487 1.00 98.69 114 GLU A O 1
ATOM 856 N N . GLY A 1 115 ? 0.146 -3.860 10.052 1.00 98.31 115 GLY A N 1
ATOM 857 C CA . GLY A 1 115 ? 0.082 -2.628 10.814 1.00 98.31 115 GLY A CA 1
ATOM 858 C C . GLY A 1 115 ? -0.959 -2.639 11.918 1.00 98.31 115 GLY A C 1
ATOM 859 O O . GLY A 1 115 ? -1.642 -3.636 12.181 1.00 98.31 115 GLY A O 1
ATOM 860 N N . GLN A 1 116 ? -1.050 -1.493 12.578 1.00 97.94 116 GLN A N 1
ATOM 861 C CA . GLN A 1 116 ? -1.985 -1.221 13.653 1.00 97.94 116 GLN A CA 1
ATOM 862 C C . GLN A 1 116 ? -2.679 0.121 13.436 1.00 97.94 116 GLN A C 1
ATOM 864 O O . GLN A 1 116 ? -2.148 1.002 12.756 1.00 97.94 116 GLN A O 1
ATOM 869 N N . ILE A 1 117 ? -3.867 0.241 14.020 1.00 96.31 117 ILE A N 1
ATOM 870 C CA . ILE A 1 117 ? -4.684 1.450 14.038 1.00 96.31 117 ILE A CA 1
ATOM 871 C C . ILE A 1 117 ? -4.668 1.991 15.468 1.00 96.31 117 ILE A C 1
ATOM 873 O O . ILE A 1 117 ? -5.085 1.287 16.389 1.00 96.31 117 ILE A O 1
ATOM 877 N N . SER A 1 118 ? -4.159 3.208 15.661 1.00 94.81 118 SER A N 1
ATOM 878 C CA . SER A 1 118 ? -4.136 3.861 16.973 1.00 94.81 118 SER A CA 1
ATOM 879 C C . SER A 1 118 ? -5.547 4.238 17.438 1.00 94.81 118 SER A C 1
ATOM 881 O O . SER A 1 118 ? -6.508 4.195 16.669 1.00 94.81 118 SER A O 1
ATOM 883 N N . GLN A 1 119 ? -5.683 4.672 18.692 1.00 90.50 119 GLN A N 1
ATOM 884 C CA . GLN A 1 119 ? -6.969 5.144 19.225 1.00 90.50 119 GLN A CA 1
ATOM 885 C C . GLN A 1 119 ? -7.478 6.408 18.514 1.00 90.50 119 GLN A C 1
ATOM 887 O O . GLN A 1 119 ? -8.681 6.661 18.475 1.00 90.50 119 GLN A O 1
ATOM 892 N N . GLU A 1 120 ? -6.571 7.182 17.925 1.00 91.44 120 GLU A N 1
ATOM 893 C CA . GLU A 1 120 ? -6.835 8.378 17.124 1.00 91.44 120 GLU A CA 1
ATOM 894 C C . GLU A 1 120 ? -7.123 8.047 15.649 1.00 91.44 120 GLU A C 1
ATOM 896 O O . GLU A 1 120 ? -7.464 8.940 14.871 1.00 91.44 120 GLU A O 1
ATOM 901 N N . GLY A 1 121 ? -7.007 6.774 15.258 1.00 93.56 121 GLY A N 1
ATOM 902 C CA . GLY A 1 121 ? -7.208 6.308 13.889 1.00 93.56 121 GLY A CA 1
ATOM 903 C C . GLY A 1 121 ? -5.962 6.395 13.010 1.00 93.56 121 GLY A C 1
ATOM 904 O O . GLY A 1 121 ? -6.075 6.233 11.795 1.00 93.56 121 GLY A O 1
ATOM 905 N N . GLU A 1 122 ? -4.776 6.644 13.571 1.00 96.69 122 GLU A N 1
ATOM 906 C CA . GLU A 1 122 ? -3.537 6.617 12.791 1.00 96.69 122 GLU A CA 1
ATOM 907 C C . GLU A 1 122 ? -3.198 5.182 12.388 1.00 96.69 122 GLU A C 1
ATOM 909 O O . GLU A 1 122 ? -3.157 4.290 13.233 1.00 96.69 122 GLU A O 1
ATOM 914 N N . VAL A 1 123 ? -2.922 4.955 11.102 1.00 97.94 123 VAL A N 1
ATOM 915 C CA . VAL A 1 123 ? -2.584 3.623 10.588 1.00 97.94 123 VAL A CA 1
ATOM 916 C C . VAL A 1 123 ? -1.111 3.567 10.210 1.00 97.94 123 VAL A C 1
ATOM 918 O O . VAL A 1 123 ? -0.652 4.318 9.344 1.00 97.94 123 VAL A O 1
ATOM 921 N N . SER A 1 124 ? -0.360 2.663 10.834 1.00 98.44 124 SER A N 1
ATOM 922 C CA . SER A 1 124 ? 1.070 2.481 10.558 1.00 98.44 124 SER A CA 1
ATOM 923 C C . SER A 1 124 ? 1.532 1.048 10.789 1.00 98.44 124 SER A C 1
ATOM 925 O O . SER A 1 124 ? 0.841 0.261 11.436 1.00 98.44 124 SER A O 1
ATOM 927 N N . GLY A 1 125 ? 2.688 0.680 10.240 1.00 98.56 125 GLY A N 1
ATOM 928 C CA . GLY A 1 125 ? 3.141 -0.702 10.290 1.00 98.56 125 GLY A CA 1
ATOM 929 C C . GLY A 1 125 ? 4.490 -0.972 9.640 1.00 98.56 125 GLY A C 1
ATOM 930 O O . GLY A 1 125 ? 5.305 -0.071 9.434 1.00 98.56 125 GLY A O 1
ATOM 931 N N . LEU A 1 126 ? 4.708 -2.246 9.321 1.00 98.69 126 LEU A N 1
ATOM 932 C CA . LEU A 1 126 ? 5.849 -2.767 8.578 1.00 98.69 126 LEU A CA 1
ATOM 933 C C . LEU A 1 126 ? 5.388 -3.369 7.252 1.00 98.69 126 LEU A C 1
ATOM 935 O O . LEU A 1 126 ? 4.301 -3.939 7.155 1.00 98.69 126 LEU A O 1
ATOM 939 N N . ALA A 1 127 ? 6.218 -3.230 6.229 1.00 98.50 127 ALA A N 1
ATOM 940 C CA . ALA A 1 127 ? 6.007 -3.820 4.922 1.00 98.50 127 ALA A CA 1
ATOM 941 C C . ALA A 1 127 ? 7.292 -4.460 4.410 1.00 98.50 127 ALA A C 1
ATOM 943 O O . ALA A 1 127 ? 8.386 -4.046 4.793 1.00 98.50 127 ALA A O 1
ATOM 944 N N . TRP A 1 128 ? 7.155 -5.472 3.564 1.00 98.31 128 TRP A N 1
ATOM 945 C CA . TRP A 1 128 ? 8.274 -6.168 2.932 1.00 98.31 128 TRP A CA 1
ATOM 946 C C . TRP A 1 128 ? 7.837 -6.795 1.613 1.00 98.31 128 TRP A C 1
ATOM 948 O O . TRP A 1 128 ? 6.650 -7.037 1.379 1.00 98.31 128 TRP A O 1
ATOM 958 N N . GLU A 1 129 ? 8.802 -7.082 0.746 1.00 97.44 129 GLU A N 1
ATOM 959 C CA . GLU A 1 129 ? 8.562 -7.928 -0.419 1.00 97.44 129 GLU A CA 1
ATOM 960 C C . GLU A 1 129 ? 8.340 -9.372 0.055 1.00 97.44 129 GLU A C 1
ATOM 962 O O . GLU A 1 129 ? 9.130 -9.902 0.831 1.00 97.44 129 GLU A O 1
ATOM 967 N N . ILE A 1 130 ? 7.298 -10.049 -0.434 1.00 96.56 130 ILE A N 1
ATOM 968 C CA . ILE A 1 130 ? 6.937 -11.413 0.003 1.00 96.56 130 ILE A CA 1
ATOM 969 C C . ILE A 1 130 ? 8.098 -12.408 -0.188 1.00 96.56 130 ILE A C 1
ATOM 971 O O . ILE A 1 130 ? 8.249 -13.342 0.597 1.00 96.56 130 ILE A O 1
ATOM 975 N N . ARG A 1 131 ? 8.952 -12.191 -1.197 1.00 95.38 131 ARG A N 1
ATOM 976 C CA . ARG A 1 131 ? 10.136 -13.026 -1.469 1.00 95.38 131 ARG A CA 1
ATOM 977 C C . ARG A 1 131 ? 11.366 -12.649 -0.628 1.00 95.38 131 ARG A C 1
ATOM 979 O O . ARG A 1 131 ? 12.346 -13.387 -0.658 1.00 95.38 131 ARG A O 1
ATOM 986 N N . ARG A 1 132 ? 11.329 -11.526 0.099 1.00 95.69 132 ARG A N 1
ATOM 987 C CA . ARG A 1 132 ? 12.414 -10.998 0.947 1.00 95.69 132 ARG A CA 1
ATOM 988 C C . ARG A 1 132 ? 11.861 -10.520 2.300 1.00 95.69 132 ARG A C 1
ATOM 990 O O . ARG A 1 132 ? 11.822 -9.320 2.569 1.00 95.69 132 ARG A O 1
ATOM 997 N N . PRO A 1 133 ? 11.410 -11.441 3.169 1.00 95.81 133 PRO A N 1
ATOM 998 C CA . PRO A 1 133 ? 10.747 -11.089 4.428 1.00 95.81 133 PRO A CA 1
ATOM 999 C C . PRO A 1 133 ? 11.647 -10.393 5.459 1.00 95.81 133 PRO A C 1
ATOM 1001 O O . PRO A 1 133 ? 11.135 -9.798 6.412 1.00 95.81 133 PRO A O 1
ATOM 1004 N N . ASP A 1 134 ? 12.965 -10.456 5.273 1.00 97.44 134 ASP A N 1
ATOM 1005 C CA . ASP A 1 134 ? 13.947 -9.829 6.158 1.00 97.44 134 ASP A CA 1
ATOM 1006 C C . ASP A 1 134 ? 14.167 -8.335 5.836 1.00 97.44 134 ASP A C 1
ATOM 1008 O O . ASP A 1 134 ? 14.550 -7.564 6.718 1.00 97.44 134 ASP A O 1
ATOM 1012 N N . ASP A 1 135 ? 13.825 -7.892 4.620 1.00 96.19 135 ASP A N 1
ATOM 1013 C CA . ASP A 1 135 ? 14.000 -6.512 4.147 1.00 96.19 135 ASP A CA 1
ATOM 1014 C C . ASP A 1 135 ? 12.762 -5.658 4.472 1.00 96.19 135 ASP A C 1
ATOM 1016 O O . ASP A 1 135 ? 11.960 -5.294 3.605 1.00 96.19 135 ASP A O 1
ATOM 1020 N N . LYS A 1 136 ? 12.575 -5.356 5.761 1.00 98.12 136 LYS A N 1
ATOM 1021 C CA . LYS A 1 136 ? 11.397 -4.616 6.240 1.00 98.12 136 LYS A CA 1
ATOM 1022 C C . LYS A 1 136 ? 11.579 -3.103 6.164 1.00 98.12 136 LYS A C 1
ATOM 1024 O O . LYS A 1 136 ? 12.594 -2.551 6.583 1.00 98.12 136 LYS A O 1
ATOM 1029 N N . VAL A 1 137 ? 10.522 -2.420 5.740 1.00 98.50 137 VAL A N 1
ATOM 1030 C CA . VAL A 1 137 ? 10.378 -0.960 5.802 1.00 98.50 137 VAL A CA 1
ATOM 1031 C C . VAL A 1 137 ? 9.189 -0.598 6.680 1.00 98.50 137 VAL A C 1
ATOM 1033 O O . VAL A 1 137 ? 8.207 -1.336 6.733 1.00 98.50 137 VAL A O 1
ATOM 1036 N N . SER A 1 138 ? 9.246 0.537 7.376 1.00 98.69 138 SER A N 1
ATOM 1037 C CA . SER A 1 138 ? 8.061 1.053 8.062 1.00 98.69 138 SER A CA 1
ATOM 1038 C C . SER A 1 138 ? 7.168 1.803 7.081 1.00 98.69 138 SER A C 1
ATOM 1040 O O . SER A 1 138 ? 7.655 2.364 6.097 1.00 98.69 138 SER A O 1
ATOM 1042 N N . TRP A 1 139 ? 5.862 1.813 7.336 1.00 98.56 139 TRP A N 1
ATOM 1043 C CA . TRP A 1 139 ? 4.897 2.568 6.544 1.00 98.56 139 TRP A CA 1
ATOM 1044 C C . TRP A 1 139 ? 3.822 3.236 7.398 1.00 98.56 139 TRP A C 1
ATOM 1046 O O . TRP A 1 139 ? 3.594 2.850 8.544 1.00 98.56 139 TRP A O 1
ATOM 1056 N N . ARG A 1 140 ? 3.151 4.237 6.822 1.00 98.44 140 ARG A N 1
ATOM 1057 C CA . ARG A 1 140 ? 1.966 4.898 7.392 1.00 98.44 140 ARG A CA 1
ATOM 1058 C C . ARG A 1 140 ? 0.964 5.288 6.308 1.00 98.44 140 ARG A C 1
ATOM 1060 O O . ARG A 1 140 ? 1.395 5.634 5.205 1.00 98.44 140 ARG A O 1
ATOM 1067 N N . LEU A 1 141 ? -0.331 5.275 6.620 1.00 97.69 141 LEU A N 1
ATOM 1068 C CA . LEU A 1 141 ? -1.355 5.910 5.781 1.00 97.69 141 LEU A CA 1
ATOM 1069 C C . LEU A 1 141 ? -1.489 7.394 6.133 1.00 97.69 141 LEU A C 1
ATOM 1071 O O . LEU A 1 141 ? -1.425 7.787 7.296 1.00 97.69 141 LEU A O 1
ATOM 1075 N N . GLU A 1 142 ? -1.665 8.222 5.112 1.00 96.75 142 GLU A N 1
ATOM 1076 C CA . GLU A 1 142 ? -2.018 9.629 5.239 1.00 96.75 142 GLU A CA 1
ATOM 1077 C C . GLU A 1 142 ? -3.533 9.759 5.409 1.00 96.75 142 GLU A C 1
ATOM 1079 O O . GLU A 1 142 ? -4.289 9.484 4.480 1.00 96.75 142 GLU A O 1
ATOM 1084 N N . GLY A 1 143 ? -3.960 10.217 6.586 1.00 87.12 143 GLY A N 1
ATOM 1085 C CA . GLY A 1 143 ? -5.365 10.400 6.944 1.00 87.12 143 GLY A CA 1
ATOM 1086 C C . GLY A 1 143 ? -5.845 9.373 7.977 1.00 87.12 143 GLY A C 1
ATOM 1087 O O . GLY A 1 143 ? -5.327 8.257 8.021 1.00 87.12 143 GLY A O 1
ATOM 1088 N N . PRO A 1 144 ? -6.812 9.742 8.836 1.00 86.81 144 PRO A N 1
ATOM 1089 C CA . PRO A 1 144 ? -7.272 8.858 9.896 1.00 86.81 144 PRO A CA 1
ATOM 1090 C C . PRO A 1 144 ? -8.253 7.805 9.368 1.00 86.81 144 PRO A C 1
ATOM 1092 O O . PRO A 1 144 ? -9.166 8.117 8.594 1.00 86.81 144 PRO A O 1
ATOM 1095 N N . ALA A 1 145 ? -8.114 6.574 9.860 1.00 92.50 145 ALA A N 1
ATOM 1096 C CA . ALA A 1 145 ? -9.193 5.598 9.841 1.00 92.50 145 ALA A CA 1
ATOM 1097 C C . ALA A 1 145 ? -10.378 6.133 10.657 1.00 92.50 145 ALA A C 1
ATOM 1099 O O . ALA A 1 145 ? -10.210 6.846 11.651 1.00 92.50 145 ALA A O 1
ATOM 1100 N N . ARG A 1 146 ? -11.599 5.796 10.245 1.00 92.06 146 ARG A N 1
ATOM 1101 C CA . ARG A 1 146 ? -12.808 6.252 10.937 1.00 92.06 146 ARG A CA 1
ATOM 1102 C C . ARG A 1 146 ? -13.274 5.185 11.902 1.00 92.06 146 ARG A C 1
ATOM 1104 O O . ARG A 1 146 ? -13.451 4.033 11.523 1.00 92.06 146 ARG A O 1
ATOM 1111 N N . CYS A 1 147 ? -13.511 5.564 13.150 1.00 89.88 147 CYS A N 1
ATOM 1112 C CA . CYS A 1 147 ? -14.137 4.645 14.079 1.00 89.88 147 CYS A CA 1
ATOM 1113 C C . CYS A 1 147 ? -15.649 4.604 13.845 1.00 89.88 147 CYS A C 1
ATOM 1115 O O . CYS A 1 147 ? -16.319 5.636 13.943 1.00 89.88 147 CYS A O 1
ATOM 1117 N N . THR A 1 148 ? -16.199 3.414 13.603 1.00 85.50 148 THR A N 1
ATOM 1118 C CA . THR A 1 148 ? -17.644 3.195 13.675 1.00 85.50 148 THR A CA 1
ATOM 1119 C C . THR A 1 148 ? -17.994 2.818 15.115 1.00 85.50 148 THR A C 1
ATOM 1121 O O . THR A 1 148 ? -17.657 1.716 15.565 1.00 85.50 148 THR A O 1
ATOM 1124 N N . PRO A 1 149 ? -18.628 3.720 15.888 1.00 76.06 149 PRO A N 1
ATOM 1125 C CA . PRO A 1 149 ? -18.985 3.416 17.261 1.00 76.06 149 PRO A CA 1
ATOM 1126 C C . PRO A 1 149 ? -20.023 2.302 17.280 1.00 76.06 149 PRO A C 1
ATOM 1128 O O . PRO A 1 149 ? -20.935 2.271 16.446 1.00 76.06 149 PRO A O 1
ATOM 1131 N N . LYS A 1 150 ? -19.920 1.428 18.287 1.00 67.81 150 LYS A N 1
ATOM 1132 C CA . LYS A 1 150 ? -20.922 0.395 18.521 1.00 67.81 150 LYS A CA 1
ATOM 1133 C C . LYS A 1 150 ? -22.294 1.039 18.535 1.00 67.81 150 LYS A C 1
ATOM 1135 O O . LYS A 1 150 ? -22.526 1.953 19.333 1.00 67.81 150 LYS A O 1
ATOM 1140 N N . LYS A 1 151 ? -23.217 0.577 17.683 1.00 61.09 151 LYS A N 1
ATOM 1141 C CA . LYS A 1 151 ? -24.623 0.969 17.828 1.00 61.09 151 LYS A CA 1
ATOM 1142 C C . LYS A 1 151 ? -25.046 0.476 19.201 1.00 61.09 151 LYS A C 1
ATOM 1144 O O . LYS A 1 151 ? -25.339 -0.704 19.389 1.00 61.09 151 LYS A O 1
ATOM 1149 N N . VAL A 1 152 ? -25.053 1.383 20.178 1.00 58.00 152 VAL A N 1
ATOM 1150 C CA . VAL A 1 152 ? -25.649 1.129 21.480 1.00 58.00 152 VAL A CA 1
ATOM 1151 C C . VAL A 1 152 ? -27.125 0.970 21.186 1.00 58.00 152 VAL A C 1
ATOM 1153 O O . VAL A 1 152 ? -27.884 1.940 21.135 1.00 58.00 152 VAL A O 1
ATOM 1156 N N . THR A 1 153 ? -27.527 -0.270 20.930 1.00 53.34 153 THR A N 1
ATOM 1157 C CA . THR A 1 153 ? -28.920 -0.661 20.977 1.00 53.34 153 THR A CA 1
ATOM 1158 C C . THR A 1 153 ? -29.290 -0.395 22.420 1.00 53.34 153 THR A C 1
ATOM 1160 O O . THR A 1 153 ? -28.969 -1.190 23.301 1.00 53.34 153 THR A O 1
ATOM 1163 N N . ARG A 1 154 ? -29.840 0.796 22.697 1.00 54.16 154 ARG A N 1
ATOM 1164 C CA . ARG A 1 154 ? -30.452 1.084 23.987 1.00 54.16 154 ARG A CA 1
ATOM 1165 C C . ARG A 1 154 ? -31.432 -0.057 24.164 1.00 54.16 154 ARG A C 1
ATOM 1167 O O . ARG A 1 154 ? -32.415 -0.102 23.429 1.00 54.16 154 ARG A O 1
ATOM 1174 N N . LEU A 1 155 ? -31.104 -0.997 25.055 1.00 58.34 155 LEU A N 1
ATOM 1175 C CA . LEU A 1 155 ? -32.022 -2.013 25.544 1.00 58.34 155 LEU A CA 1
ATOM 1176 C C . LEU A 1 155 ? -33.325 -1.267 25.764 1.00 58.34 155 LEU A C 1
ATOM 1178 O O . LEU A 1 155 ? -33.367 -0.354 26.596 1.00 58.34 155 LEU A O 1
ATOM 1182 N N . GLY A 1 156 ? -34.303 -1.531 24.891 1.00 52.41 156 GLY A N 1
ATOM 1183 C CA . GLY A 1 156 ? -35.544 -0.781 24.877 1.00 52.41 156 GLY A CA 1
ATOM 1184 C C . GLY A 1 156 ? -36.029 -0.736 26.311 1.00 52.41 156 GLY A C 1
ATOM 1185 O O . GLY A 1 156 ? -36.032 -1.777 26.972 1.00 52.41 156 GLY A O 1
ATOM 1186 N N . LYS A 1 157 ? -36.341 0.465 26.824 1.00 49.22 157 LYS A N 1
ATOM 1187 C CA . LYS A 1 157 ? -37.028 0.599 28.111 1.00 49.22 157 LYS A CA 1
ATOM 1188 C C . LYS A 1 157 ? -38.103 -0.474 28.102 1.00 49.22 157 LYS A C 1
ATOM 1190 O O . LYS A 1 157 ? -38.988 -0.414 27.247 1.00 49.22 157 LYS A O 1
ATOM 1195 N N . LYS A 1 158 ? -37.953 -1.479 28.974 1.00 50.34 158 LYS A N 1
ATOM 1196 C CA . LYS A 1 158 ? -38.925 -2.557 29.134 1.00 50.34 158 LYS A CA 1
ATOM 1197 C C . LYS A 1 158 ? -40.291 -1.872 29.131 1.00 50.34 158 LYS A C 1
ATOM 1199 O O . LYS A 1 158 ? -40.463 -0.961 29.951 1.00 50.34 158 LYS A O 1
ATOM 1204 N N . PRO A 1 159 ? -41.194 -2.182 28.182 1.00 61.84 159 PRO A N 1
ATOM 1205 C CA . PRO A 1 159 ? -42.493 -1.537 28.169 1.00 61.84 159 PRO A CA 1
ATOM 1206 C C . PRO A 1 159 ? -43.089 -1.703 29.570 1.00 61.84 159 PRO A C 1
ATOM 1208 O O . PRO A 1 159 ? -42.929 -2.779 30.164 1.00 61.84 159 PRO A O 1
ATOM 1211 N N . PRO A 1 160 ? -43.674 -0.640 30.152 1.00 67.00 160 PRO A N 1
ATOM 1212 C CA . PRO A 1 160 ? -44.267 -0.733 31.476 1.00 67.00 160 PRO A CA 1
ATOM 1213 C C . PRO A 1 160 ? -45.215 -1.939 31.498 1.00 67.00 160 PRO A C 1
ATOM 1215 O O . PRO A 1 160 ? -45.873 -2.200 30.485 1.00 67.00 160 PRO A O 1
ATOM 1218 N N . PRO A 1 161 ? -45.246 -2.715 32.597 1.00 65.44 161 PRO A N 1
ATOM 1219 C CA . PRO A 1 161 ? -46.070 -3.913 32.677 1.00 65.44 161 PRO A CA 1
ATOM 1220 C C . PRO A 1 161 ? -47.498 -3.569 32.246 1.00 65.44 161 PRO A C 1
ATOM 1222 O O . PRO A 1 161 ? -48.125 -2.675 32.819 1.00 65.44 161 PRO A O 1
ATOM 1225 N N . LYS A 1 162 ? -47.984 -4.246 31.195 1.00 56.50 162 LYS A N 1
ATOM 1226 C CA . LYS A 1 162 ? -49.380 -4.149 30.760 1.00 56.50 162 LYS A CA 1
ATOM 1227 C C . LYS A 1 162 ? -50.246 -4.431 31.986 1.00 56.50 162 LYS A C 1
ATOM 1229 O O . LYS A 1 162 ? -50.154 -5.514 32.562 1.00 56.50 162 LYS A O 1
ATOM 1234 N N . LYS A 1 163 ? -51.080 -3.463 32.383 1.00 59.06 163 LYS A N 1
ATOM 1235 C CA . LYS A 1 163 ? -52.199 -3.747 33.289 1.00 59.06 163 LYS A CA 1
ATOM 1236 C C . LYS A 1 163 ? -53.007 -4.910 32.692 1.00 59.06 163 LYS A C 1
ATOM 1238 O O . LYS A 1 163 ? -53.119 -4.951 31.464 1.00 59.06 163 LYS A O 1
ATOM 1243 N N . PRO A 1 164 ? -53.558 -5.823 33.513 1.00 59.59 164 PRO A N 1
ATOM 1244 C CA . PRO A 1 164 ? -54.431 -6.891 33.040 1.00 59.59 164 PRO A CA 1
ATOM 1245 C C . PRO A 1 164 ? -55.632 -6.279 32.311 1.00 59.59 164 PRO A C 1
ATOM 1247 O O . PRO A 1 164 ? -56.564 -5.771 32.929 1.00 59.59 164 PRO A O 1
ATOM 1250 N N . GLY A 1 165 ? -55.541 -6.236 30.985 1.00 54.56 165 GLY A N 1
ATOM 1251 C CA . GLY A 1 165 ? -56.626 -5.880 30.090 1.00 54.56 165 GLY A CA 1
ATOM 1252 C C . GLY A 1 165 ? -57.385 -7.150 29.759 1.00 54.56 165 GLY A C 1
ATOM 1253 O O . GLY A 1 165 ? -56.775 -8.155 29.398 1.00 54.56 165 GLY A O 1
ATOM 1254 N N . VAL A 1 166 ? -58.695 -7.076 29.956 1.00 54.72 166 VAL A N 1
ATOM 1255 C CA . VAL A 1 166 ? -59.706 -8.093 29.672 1.00 54.72 166 VAL A CA 1
ATOM 1256 C C . VAL A 1 166 ? -59.461 -8.751 28.312 1.00 54.72 166 VAL A C 1
ATOM 1258 O O . VAL A 1 166 ? -59.084 -8.092 27.346 1.00 54.72 166 VAL A O 1
ATOM 1261 N N . ALA A 1 167 ? -59.641 -10.071 28.282 1.00 50.19 167 ALA A N 1
ATOM 1262 C CA . ALA A 1 167 ? -59.532 -10.893 27.092 1.00 50.19 167 ALA A CA 1
ATOM 1263 C C . ALA A 1 167 ? -60.536 -10.424 26.033 1.00 50.19 167 ALA A C 1
ATOM 1265 O O . ALA A 1 167 ? -61.739 -10.578 26.226 1.00 50.19 167 ALA A O 1
ATOM 1266 N N . ASP A 1 168 ? -60.026 -9.896 24.922 1.00 49.09 168 ASP A N 1
ATOM 1267 C CA . ASP A 1 168 ? -60.805 -9.726 23.704 1.00 49.09 168 ASP A CA 1
ATOM 1268 C C . ASP A 1 168 ? -60.491 -10.849 22.719 1.00 49.09 168 ASP A C 1
ATOM 1270 O O . ASP A 1 168 ? -59.346 -11.230 22.461 1.00 49.09 168 ASP A O 1
ATOM 1274 N N . THR A 1 169 ? -61.592 -11.401 22.239 1.00 48.69 169 THR A N 1
ATOM 1275 C CA . THR A 1 169 ? -61.750 -12.621 21.470 1.00 48.69 169 THR A CA 1
ATOM 1276 C C . THR A 1 169 ? -60.990 -12.586 20.146 1.00 48.69 169 THR A C 1
ATOM 1278 O O . THR A 1 169 ? -61.040 -11.623 19.384 1.00 48.69 169 THR A O 1
ATOM 1281 N N . VAL A 1 170 ? -60.325 -13.707 19.877 1.00 52.06 170 VAL A N 1
ATOM 1282 C CA . VAL A 1 170 ? -59.670 -14.095 18.627 1.00 52.06 170 VAL A CA 1
ATOM 1283 C C . VAL A 1 170 ? -60.584 -13.871 17.418 1.00 52.06 170 VAL A C 1
ATOM 1285 O O . VAL A 1 170 ? -61.719 -14.348 17.395 1.00 52.06 170 VAL A O 1
ATOM 1288 N N . ARG A 1 171 ? -60.052 -13.245 16.363 1.00 46.84 171 ARG A N 1
ATOM 1289 C CA . ARG A 1 171 ? -60.560 -13.439 15.002 1.00 46.84 171 ARG A CA 1
ATOM 1290 C C . ARG A 1 171 ? -59.400 -13.550 14.019 1.00 46.84 171 ARG A C 1
ATOM 1292 O O . ARG A 1 171 ? -58.696 -12.585 13.745 1.00 46.84 171 ARG A O 1
ATOM 1299 N N . GLU A 1 172 ? -59.216 -14.772 13.544 1.00 53.81 172 GLU A N 1
ATOM 1300 C CA . GLU A 1 172 ? -58.334 -15.161 12.448 1.00 53.81 172 GLU A CA 1
ATOM 1301 C C . GLU A 1 172 ? -58.811 -14.516 11.136 1.00 53.81 172 GLU A C 1
ATOM 1303 O O . GLU A 1 172 ? -60.022 -14.436 10.893 1.00 53.81 172 GLU A O 1
ATOM 1308 N N . PRO A 1 173 ? -57.883 -14.077 10.273 1.00 52.44 173 PRO A N 1
ATOM 1309 C CA . PRO A 1 173 ? -58.049 -14.470 8.881 1.00 52.44 173 PRO A CA 1
ATOM 1310 C C . PRO A 1 173 ? -56.732 -14.842 8.190 1.00 52.44 173 PRO A C 1
ATOM 1312 O O . PRO A 1 173 ? -55.796 -14.051 8.122 1.00 52.44 173 PRO A O 1
ATOM 1315 N N . GLY A 1 174 ? -56.756 -16.022 7.569 1.00 44.75 174 GLY A N 1
ATOM 1316 C CA . GLY A 1 174 ? -56.561 -16.133 6.124 1.00 44.75 174 GLY A CA 1
ATOM 1317 C C . GLY A 1 174 ? -55.125 -16.025 5.632 1.00 44.75 174 GLY A C 1
ATOM 1318 O O . GLY A 1 174 ? -54.614 -14.938 5.380 1.00 44.75 174 GLY A O 1
ATOM 1319 N N . GLY A 1 175 ? -54.517 -17.188 5.402 1.00 52.16 175 GLY A N 1
ATOM 1320 C CA . GLY A 1 175 ? -53.261 -17.309 4.678 1.00 52.16 175 GLY A CA 1
ATOM 1321 C C . GLY A 1 175 ? -53.344 -16.799 3.238 1.00 52.16 175 GLY A C 1
ATOM 1322 O O . GLY A 1 175 ? -54.358 -16.946 2.555 1.00 52.16 175 GLY A O 1
ATOM 1323 N N . VAL A 1 176 ? -52.223 -16.256 2.769 1.00 55.28 176 VAL A N 1
ATOM 1324 C CA . VAL A 1 176 ? -51.924 -16.072 1.348 1.00 55.28 176 VAL A CA 1
ATOM 1325 C C . VAL A 1 176 ? -50.494 -16.554 1.117 1.00 55.28 176 VAL A C 1
ATOM 1327 O O . VAL A 1 176 ? -49.568 -16.164 1.827 1.00 55.28 176 VAL A O 1
ATOM 1330 N N . ALA A 1 177 ? -50.355 -17.467 0.159 1.00 61.97 177 ALA A N 1
ATOM 1331 C CA . ALA A 1 177 ? -49.117 -18.125 -0.236 1.00 61.97 177 ALA A CA 1
ATOM 1332 C C . ALA A 1 177 ? -48.116 -17.160 -0.911 1.00 61.97 177 ALA A C 1
ATOM 1334 O O . ALA A 1 177 ? -48.537 -16.184 -1.537 1.00 61.97 177 ALA A O 1
ATOM 1335 N N . PRO A 1 178 ? -46.802 -17.439 -0.846 1.00 65.19 178 PRO A N 1
ATOM 1336 C CA . PRO A 1 178 ? -45.798 -16.695 -1.602 1.00 65.19 178 PRO A CA 1
ATOM 1337 C C . PRO A 1 178 ? -45.742 -17.155 -3.073 1.00 65.19 178 PRO A C 1
ATOM 1339 O O . PRO A 1 178 ? -45.825 -18.357 -3.334 1.00 65.19 178 PRO A O 1
ATOM 1342 N N . PRO A 1 179 ? -45.559 -16.240 -4.044 1.00 61.03 179 PRO A N 1
ATOM 1343 C CA . PRO A 1 179 ? -45.216 -16.620 -5.404 1.00 61.03 179 PRO A CA 1
ATOM 1344 C C . PRO A 1 179 ? -43.725 -16.957 -5.534 1.00 61.03 179 PRO A C 1
ATOM 1346 O O . PRO A 1 179 ? -42.840 -16.226 -5.088 1.00 61.03 179 PRO A O 1
ATOM 1349 N N . ASP A 1 180 ? -43.513 -18.080 -6.203 1.00 58.28 180 ASP A N 1
ATOM 1350 C CA . ASP A 1 180 ? -42.279 -18.611 -6.764 1.00 58.28 180 ASP A CA 1
ATOM 1351 C C . ASP A 1 180 ? -41.639 -17.617 -7.756 1.00 58.28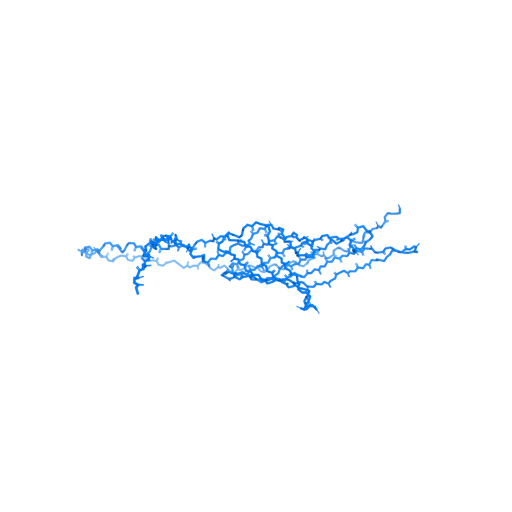 180 ASP A C 1
ATOM 1353 O O . ASP A 1 180 ? -42.318 -17.053 -8.621 1.00 58.28 180 ASP A O 1
ATOM 1357 N N . ARG A 1 181 ? -40.325 -17.390 -7.640 1.00 52.59 181 ARG A N 1
ATOM 1358 C CA . ARG A 1 181 ? -39.527 -16.687 -8.656 1.00 52.59 181 ARG A CA 1
ATOM 1359 C C . ARG A 1 181 ? -38.198 -17.402 -8.870 1.00 52.59 181 ARG A C 1
ATOM 1361 O O . ARG A 1 181 ? -37.158 -17.042 -8.328 1.00 52.59 181 ARG A O 1
ATOM 1368 N N . SER A 1 182 ? -38.293 -18.412 -9.721 1.00 52.38 182 SER A N 1
ATOM 1369 C CA . SER A 1 182 ? -37.222 -18.948 -10.551 1.00 52.38 182 SER A CA 1
ATOM 1370 C C . SER A 1 182 ? -36.862 -17.964 -11.680 1.00 52.38 182 SER A C 1
ATOM 1372 O O . SER A 1 182 ? -37.749 -17.354 -12.277 1.00 52.38 182 SER A O 1
ATOM 1374 N N . GLY A 1 183 ? -35.571 -17.856 -12.009 1.00 47.22 183 GLY A N 1
ATOM 1375 C CA . GLY A 1 183 ? -35.053 -17.176 -13.208 1.00 47.22 183 GLY A CA 1
ATOM 1376 C C . GLY A 1 183 ? -33.942 -16.171 -12.875 1.00 47.22 183 GLY A C 1
ATOM 1377 O O . GLY A 1 183 ? -34.049 -15.434 -11.908 1.00 47.22 183 GLY A O 1
ATOM 1378 N N . ALA A 1 184 ? -32.843 -16.053 -13.606 1.00 51.66 184 ALA A N 1
ATOM 1379 C CA . ALA A 1 184 ? -32.330 -16.780 -14.752 1.00 51.66 184 ALA A CA 1
ATOM 1380 C C . ALA A 1 184 ? -30.821 -16.496 -14.796 1.00 51.66 184 ALA A C 1
ATOM 1382 O O . ALA A 1 184 ? -30.367 -15.408 -14.445 1.00 51.66 184 ALA A O 1
ATOM 1383 N N . VAL A 1 185 ? -30.066 -17.496 -15.224 1.00 49.81 185 VAL A N 1
ATOM 1384 C CA . VAL A 1 185 ? -28.648 -17.411 -15.561 1.00 49.81 185 VAL A CA 1
ATOM 1385 C C . VAL A 1 185 ? -28.512 -16.613 -16.857 1.00 49.81 185 VAL A C 1
ATOM 1387 O O . VAL A 1 185 ? -29.162 -16.959 -17.840 1.00 49.81 185 VAL A O 1
ATOM 1390 N N . VAL A 1 186 ? -27.650 -15.595 -16.883 1.00 54.06 186 VAL A N 1
ATOM 1391 C CA . VAL A 1 186 ? -27.071 -15.075 -18.130 1.00 54.06 186 VAL A CA 1
ATOM 1392 C C . VAL A 1 186 ? -25.564 -14.985 -17.930 1.00 54.06 186 VAL A C 1
ATOM 1394 O O . VAL A 1 186 ? -25.055 -14.124 -17.216 1.00 54.06 186 VAL A O 1
ATOM 1397 N N . SER A 1 187 ? -24.871 -15.951 -18.527 1.00 51.69 187 SER A N 1
ATOM 1398 C CA . SER A 1 187 ? -23.463 -15.851 -18.880 1.00 51.69 187 SER A CA 1
ATOM 1399 C C . SER A 1 187 ? -23.358 -14.984 -20.126 1.00 51.69 187 SER A C 1
ATOM 1401 O O . SER A 1 187 ? -23.988 -15.318 -21.121 1.00 51.69 187 SER A O 1
ATOM 1403 N N . ASP A 1 188 ? -22.518 -13.954 -20.095 1.00 50.28 188 ASP A N 1
ATOM 1404 C CA . ASP A 1 188 ? -21.954 -13.371 -21.311 1.00 50.28 188 ASP A CA 1
ATOM 1405 C C . ASP A 1 188 ? -20.428 -13.320 -21.176 1.00 50.28 188 ASP A C 1
ATOM 1407 O O . ASP A 1 188 ? -19.849 -12.541 -20.419 1.00 50.28 188 ASP A O 1
ATOM 1411 N N . GLN A 1 189 ? -19.793 -14.238 -21.903 1.00 48.44 189 GLN A N 1
ATOM 1412 C CA . GLN A 1 189 ? -18.392 -14.216 -22.307 1.00 48.44 189 GLN A CA 1
ATOM 1413 C C . GLN A 1 189 ? -18.317 -13.536 -23.679 1.00 48.44 189 GLN A C 1
ATOM 1415 O O . GLN A 1 189 ? -18.840 -14.091 -24.638 1.00 48.44 189 GLN A O 1
ATOM 1420 N N . ALA A 1 190 ? -17.631 -12.396 -23.787 1.00 45.72 190 ALA A N 1
ATOM 1421 C CA . ALA A 1 190 ? -16.950 -11.890 -24.993 1.00 45.72 190 ALA A CA 1
ATOM 1422 C C . ALA A 1 190 ? -16.424 -10.473 -24.691 1.00 45.72 190 ALA A C 1
ATOM 1424 O O . ALA A 1 190 ? -17.128 -9.678 -24.087 1.00 45.72 190 ALA A O 1
ATOM 1425 N N . GLY A 1 191 ? -15.227 -10.039 -25.065 1.00 45.66 191 GLY A N 1
ATOM 1426 C CA . GLY A 1 191 ? -14.142 -10.678 -25.786 1.00 45.66 191 GLY A CA 1
ATOM 1427 C C . GLY A 1 191 ? -12.864 -9.873 -25.538 1.00 45.66 191 GLY A C 1
ATOM 1428 O O . GLY A 1 191 ? -12.907 -8.662 -25.316 1.00 45.66 191 GLY A O 1
ATOM 1429 N N . LEU A 1 192 ? -11.725 -10.565 -25.543 1.00 42.81 192 LEU A N 1
ATOM 1430 C CA . LEU A 1 192 ? -10.418 -9.927 -25.598 1.00 42.81 192 LEU A CA 1
ATOM 1431 C C . LEU A 1 192 ? -10.231 -9.332 -26.996 1.00 42.81 192 LEU A C 1
ATOM 1433 O O . LEU A 1 192 ? -10.068 -10.069 -27.968 1.00 42.81 192 LEU A O 1
ATOM 1437 N N . SER A 1 193 ? -10.231 -8.006 -27.083 1.00 51.12 193 SER A N 1
ATOM 1438 C CA . SER A 1 193 ? -9.689 -7.292 -28.236 1.00 51.12 193 SER A CA 1
ATOM 1439 C C . SER A 1 193 ? -8.209 -7.028 -27.985 1.00 51.12 193 SER A C 1
ATOM 1441 O O . SER A 1 193 ? -7.842 -6.224 -27.131 1.00 51.12 193 SER A O 1
ATOM 1443 N N . ASP A 1 194 ? -7.382 -7.748 -28.737 1.00 48.84 194 ASP A N 1
ATOM 1444 C CA . ASP A 1 194 ? -5.941 -7.569 -28.892 1.00 48.84 194 ASP A CA 1
ATOM 1445 C C . ASP A 1 194 ? -5.670 -6.187 -29.518 1.00 48.84 194 ASP A C 1
ATOM 1447 O O . ASP A 1 194 ? -5.885 -5.968 -30.713 1.00 48.84 194 ASP A O 1
ATOM 1451 N N . VAL A 1 195 ? -5.267 -5.216 -28.693 1.00 47.03 195 VAL A N 1
ATOM 1452 C CA . VAL A 1 195 ? -4.844 -3.883 -29.139 1.00 47.03 195 VAL A CA 1
ATOM 1453 C C . VAL A 1 195 ? -3.342 -3.773 -28.917 1.00 47.03 195 VAL A C 1
ATOM 1455 O O . VAL A 1 195 ? -2.883 -3.402 -27.840 1.00 47.03 195 VAL A O 1
ATOM 1458 N N . ARG A 1 196 ? -2.562 -4.074 -29.957 1.00 53.81 196 ARG A N 1
ATOM 1459 C CA . ARG A 1 196 ? -1.135 -3.735 -29.994 1.00 53.81 196 ARG A CA 1
ATOM 1460 C C . ARG A 1 196 ? -0.967 -2.245 -30.315 1.00 53.81 196 ARG A C 1
ATOM 1462 O O . ARG A 1 196 ? -1.439 -1.813 -31.373 1.00 53.81 196 ARG A O 1
ATOM 1469 N N . PRO A 1 197 ? -0.280 -1.447 -29.482 1.00 56.41 197 PRO A N 1
ATOM 1470 C CA . PRO A 1 197 ? 0.064 -0.081 -29.846 1.00 56.41 197 PRO A CA 1
ATOM 1471 C C . PRO A 1 197 ? 1.144 -0.079 -30.939 1.00 56.41 197 PRO A C 1
ATOM 1473 O O . PRO A 1 197 ? 2.179 -0.733 -30.827 1.00 56.41 197 PRO A O 1
ATOM 1476 N N . ARG A 1 198 ? 0.893 0.665 -32.022 1.00 53.19 198 ARG A N 1
ATOM 1477 C CA . ARG A 1 198 ? 1.919 1.022 -33.011 1.00 53.19 198 ARG A CA 1
ATOM 1478 C C . ARG A 1 198 ? 2.791 2.131 -32.424 1.00 53.19 198 ARG A C 1
ATOM 1480 O O . ARG A 1 198 ? 2.271 3.207 -32.128 1.00 53.19 198 ARG A O 1
ATOM 1487 N N . CYS A 1 199 ? 4.095 1.894 -32.316 1.00 54.97 199 CYS A N 1
ATOM 1488 C CA . CYS A 1 199 ? 5.075 2.943 -32.045 1.00 54.97 199 CYS A CA 1
ATOM 1489 C C . CYS A 1 199 ? 5.059 3.966 -33.190 1.00 54.97 199 CYS A C 1
ATOM 1491 O O . CYS A 1 199 ? 5.074 3.591 -34.365 1.00 54.97 199 CYS A O 1
ATOM 1493 N N . LYS A 1 200 ? 5.006 5.256 -32.849 1.00 54.28 200 LYS A N 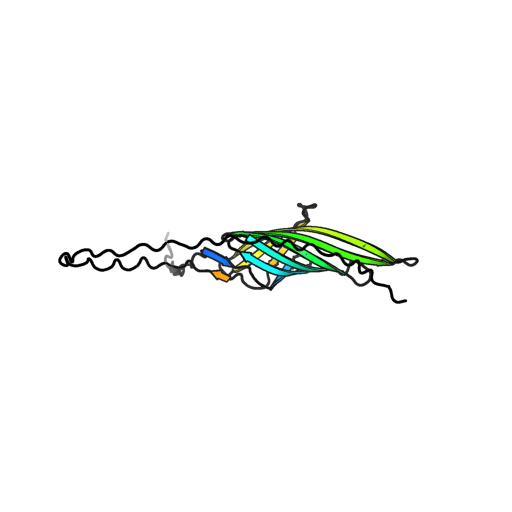1
ATOM 1494 C CA . LYS A 1 200 ? 5.325 6.333 -33.786 1.00 54.28 200 LYS A CA 1
ATOM 1495 C C . LYS A 1 200 ? 6.825 6.597 -33.688 1.00 54.28 200 LYS A C 1
ATOM 1497 O O . LYS A 1 200 ? 7.323 6.825 -32.592 1.00 54.28 200 LYS A O 1
ATOM 1502 N N . SER A 1 201 ? 7.483 6.494 -34.838 1.00 58.06 201 SER A N 1
ATOM 1503 C CA . SER A 1 201 ? 8.842 6.960 -35.130 1.00 58.06 201 SER A CA 1
ATOM 1504 C C . SER A 1 201 ? 8.984 8.466 -34.965 1.00 58.06 201 SER A C 1
ATOM 1506 O O . SER A 1 201 ? 8.002 9.151 -35.347 1.00 58.06 201 SER A O 1
#

Foldseek 3Di:
DDDDDDDDDPPPPPPPPPPLQQFQFWAPAAWWWKAWPVRWIKIWHWDDDGFWIKTKIWTWACPFEPRTDIKIWIWTWTDGRFKTKIKTWIKDWYWHDDPPDIDIDIDTWMKIWIWTQDSQQWTKGWMDTPVCPPPIIIMTIDDGTDGDGPPPPVPPPPPPPDDPDDDDDDDDDDDDDDDDDDDDDDDDDDDDDDDDDDDDD

pLDDT: mean 79.99, std 20.81, range [34.81, 98.75]

Sequence (201 aa):
MNLKASLASFLAALSLSAPVLACEQWEVAGTFKLHQSNRLTVTGAFQQDGGTLTGDARFFSPTLGDDGTWLDGKITGTATGERIAFDISWYGDYVECNEIECVGSGYASGGRYEGQISQEGEVSGLAWEIRRPDDKVSWRLEGPARCTPKKVTRLGKKPPPKKPGVADTVREPGGVAPPDRSGAVVSDQAGLSDVRPRCKS

Secondary structure (DSSP, 8-state):
----------------------EEEEE--EEEEEEETTS-EEEEEEEEETTEEEEEEEEEETTSSTT-EEEEEEEEEEEETTEEEEEEEEEEEEEEE-SS-EEEEEEEEEEEEEEEE-TT--EEEEEEETTEEEEEEEEEEESPPEEEE---------PPPPP----PPP------PPPP---------------PPPPP-